Protein 7FGZ (pdb70)

Sequence (260 aa):
QEKYKDVLLPKELTQIGDWKVDKNLSDDFNYTTKNKKFFKKWKDSYTNDWTGPGLSHFSSNHSILKDGNLEIKAERKPPNKVYCGVISSRKEVIYPAYMEIKMKISGLKLSSNFWFISKDQVLEIDVNETYGNEPDRSKKMGTNYHIFQRTPFKDLTPNNGKHYTAKGAPFLKDQFHRFGCHWKDAYHADFYLDGTLVRQLTIEDPRTSGVGFNQGLLMVIDTEDHDWRSKKGITPTDDELLDETINTMYVDWVRVYKPK

B-factor: mean 19.76, std 9.69, range [5.15, 83.78]

Foldseek 3Di:
DDDPVVDDAFVVVVVVADKAFPPLFKDLLQDQFCDPVNVSWKDFFDLDCPLAAALHGEDSVQFTRHDLWGKWFWADPPPHHIHKTKMKTPFFDFPQKKKKFWKQFFLAQWWFFKKWAFSVRQKIWTLATFRLVDPQRLQWGWTAIFGFDPPVTDTPDPPRIDIDGDVVSDRSNVGIKMRMWRRHHQFWIFIDINSHTDDTGGHDAPDPPRRHNGGTIMIMGMIGDHNVQVVVVRGGDNVSSVPPSGRIMIISIITMIDHD

Solvent-accessible surface area: 12088 Å² total; per-residue (Å²): 234,62,111,22,143,106,25,154,30,7,136,46,0,80,137,126,34,108,25,98,23,35,145,63,1,0,8,28,0,77,32,120,84,54,57,189,144,0,72,161,40,0,66,27,41,5,24,70,140,114,67,12,25,24,41,1,54,22,13,48,123,18,0,63,12,108,127,18,24,0,11,1,51,10,96,47,50,104,122,86,64,0,65,0,0,0,0,1,2,108,112,87,4,68,73,50,0,0,0,0,0,28,1,68,3,2,9,3,44,1,0,0,2,0,14,0,5,0,155,72,22,22,0,22,2,1,0,0,45,4,28,0,48,21,101,78,72,0,52,41,0,8,2,20,5,30,0,26,58,100,135,95,134,116,29,50,8,70,147,36,36,102,98,46,63,7,168,84,36,48,75,1,56,91,103,53,18,42,0,0,0,9,0,79,52,9,81,66,0,12,0,1,6,53,18,57,48,37,28,143,15,77,4,126,27,83,54,157,70,36,60,0,0,69,58,16,0,15,1,0,0,0,2,12,3,28,55,128,3,17,164,126,65,44,32,2,66,80,112,48,8,135,54,133,112,41,13,5,1,52,0,14,0,0,0,0,15,45,54,168

Secondary structure (DSSP, 8-state):
---GGGSPPPHHHHTT--EEE-GGG-B----SSS-HHHHHHEESS-SSS---STTEEE-GGGEEEETTEEEE-EEEETTTEEEE-EEEEEEEE-SSEEEEEEEE--SSSSEEEEEEE-TTS-EEEEEEEEETT-TTGGGEEEEEEEEEETTTTEESS-S--EEEEPTT---GGGS-EEEEEEE-SSSEEEEEETTEEEEEEE----SSS---S-S-EEEEEEEE--HHHHTTT-S--HHHHH-TTTS-EEEEEEEEEEE-

Radius of gyration: 17.26 Å; Cα contacts (8 Å, |Δi|>4): 664; chains: 1; bounding box: 38×43×47 Å

Structure (mmCIF, N/CA/C/O backbone):
data_7FGZ
#
_entry.id   7FGZ
#
_cell.length_a   40.449
_cell.length_b   77.293
_cell.length_c   82.366
_cell.angle_alpha   90.000
_cell.angle_beta   90.000
_cell.angle_gamma   90.000
#
_symmetry.space_group_name_H-M   'P 2 21 21'
#
loop_
_entity.id
_entity.type
_entity.pdbx_description
1 polymer 'GH16 hydrolase'
2 non-polymer 'CALCIUM ION'
3 non-polymer '4-(2-HYDROXYETHYL)-1-PIPERAZINE ETHANESULFONIC ACID'
4 water water
#
loop_
_atom_site.group_PDB
_atom_site.id
_atom_site.type_symbol
_atom_site.label_atom_id
_atom_site.label_alt_id
_atom_site.label_comp_id
_atom_site.label_asym_id
_atom_site.label_entity_id
_atom_site.label_seq_id
_atom_site.pdbx_PDB_ins_code
_atom_site.Cartn_x
_atom_site.Cartn_y
_atom_site.Cartn_z
_atom_site.occupancy
_atom_site.B_iso_or_equiv
_atom_site.auth_seq_id
_atom_site.auth_comp_id
_atom_site.auth_asym_id
_atom_site.auth_atom_id
_atom_site.pdbx_PDB_model_num
ATOM 1 N N . GLN A 1 2 ? -18.082 -28.823 31.183 1.00 41.58 20 GLN A N 1
ATOM 2 C CA . GLN A 1 2 ? -16.797 -29.432 30.761 1.00 41.21 20 GLN A CA 1
ATOM 3 C C . GLN A 1 2 ? -15.657 -28.628 31.403 1.00 36.36 20 GLN A C 1
ATOM 4 O O . GLN A 1 2 ? -15.371 -28.883 32.602 1.00 39.17 20 GLN A O 1
ATOM 10 N N . GLU A 1 3 ? -15.065 -27.668 30.679 1.00 26.79 21 GLU A N 1
ATOM 11 C CA . GLU A 1 3 ? -13.831 -26.971 31.128 1.00 23.75 21 GLU A CA 1
ATOM 12 C C . GLU A 1 3 ? -14.126 -25.509 31.443 1.00 22.64 21 GLU A C 1
ATOM 13 O O . GLU A 1 3 ? -14.839 -24.844 30.649 1.00 21.94 21 GLU A O 1
ATOM 19 N N . LYS A 1 4 ? -13.547 -25.037 32.544 1.00 21.34 22 LYS A N 1
ATOM 20 C CA . LYS A 1 4 ? -13.519 -23.614 32.948 1.00 21.90 22 LYS A CA 1
ATOM 21 C C . LYS A 1 4 ? -12.102 -23.084 32.700 1.00 20.82 22 LYS A C 1
ATOM 22 O O . LYS A 1 4 ? -11.132 -23.844 32.905 1.00 20.37 22 LYS A O 1
ATOM 28 N N . TYR A 1 5 ? -11.962 -21.825 32.291 1.00 19.09 23 TYR A N 1
ATOM 29 C CA . TYR A 1 5 ? -10.640 -21.255 31.933 1.00 17.23 23 TYR A CA 1
ATOM 30 C C . TYR A 1 5 ? -9.714 -21.245 33.157 1.00 18.80 23 TYR A C 1
ATOM 31 O O . TYR A 1 5 ? -8.512 -21.381 32.949 1.00 19.32 23 TYR A O 1
ATOM 40 N N . LYS A 1 6 ? -10.231 -21.175 34.391 1.00 21.44 24 LYS A N 1
ATOM 41 C CA . LYS A 1 6 ? -9.405 -21.039 35.630 1.00 23.16 24 LYS A CA 1
ATOM 42 C C . LYS A 1 6 ? -8.598 -22.314 35.928 1.00 22.43 24 LYS A C 1
ATOM 43 O O . LYS A 1 6 ? -7.585 -22.222 36.644 1.00 21.37 24 LYS A O 1
ATOM 49 N N . ASP A 1 7 ? -9.015 -23.464 35.404 1.00 21.60 25 ASP A N 1
ATOM 50 C CA . ASP A 1 7 ? -8.400 -24.772 35.722 1.00 21.32 25 ASP A CA 1
ATOM 51 C C . ASP A 1 7 ? -7.240 -25.028 34.765 1.00 20.87 25 ASP A C 1
ATOM 52 O O . ASP A 1 7 ? -6.428 -25.906 35.046 1.00 20.54 25 ASP A O 1
ATOM 57 N N . VAL A 1 8 ? -7.135 -24.243 33.695 1.00 19.81 26 VAL A N 1
ATOM 58 C CA . VAL A 1 8 ? -6.068 -24.441 32.675 1.00 17.89 26 VAL A CA 1
ATOM 59 C C . VAL A 1 8 ? -4.814 -23.678 33.102 1.00 16.61 26 VAL A C 1
ATOM 60 O O . VAL A 1 8 ? -4.885 -22.468 33.325 1.00 15.67 26 VAL A O 1
ATOM 64 N N . LEU A 1 9 ? -3.706 -24.400 33.213 1.00 16.72 27 LEU A N 1
ATOM 65 C CA . LEU A 1 9 ? -2.415 -23.871 33.687 1.00 17.95 27 LEU A CA 1
ATOM 66 C C . LEU A 1 9 ? -1.927 -22.825 32.689 1.00 17.80 27 LEU A C 1
ATOM 67 O O . LEU A 1 9 ? -2.204 -23.001 31.481 1.00 17.35 27 LEU A O 1
ATOM 72 N N . LEU A 1 10 ? -1.191 -21.824 33.173 1.00 16.43 28 LEU A N 1
ATOM 73 C CA . LEU A 1 10 ? -0.468 -20.879 32.298 1.00 18.55 28 LEU A CA 1
ATOM 74 C C . LEU A 1 10 ? 0.806 -21.537 31.783 1.00 18.33 28 LEU A C 1
ATOM 75 O O . LEU A 1 10 ? 1.338 -22.441 32.411 1.00 19.42 28 LEU A O 1
ATOM 80 N N . PRO A 1 11 ? 1.327 -21.114 30.612 1.00 20.45 29 PRO A N 1
ATOM 81 C CA . PRO A 1 11 ? 2.645 -21.549 30.148 1.00 20.95 29 PRO A CA 1
ATOM 82 C C . PRO A 1 11 ? 3.732 -21.386 31.223 1.00 22.29 29 PRO A C 1
ATOM 83 O O . PRO A 1 11 ? 3.710 -20.409 31.942 1.00 20.16 29 PRO A O 1
ATOM 87 N N . LYS A 1 12 ? 4.661 -22.348 31.317 1.00 25.34 30 LYS A N 1
ATOM 88 C CA . LYS A 1 12 ? 5.734 -22.334 32.356 1.00 26.07 30 LYS A CA 1
ATOM 89 C C . LYS A 1 12 ? 6.531 -21.026 32.227 1.00 24.61 30 LYS A C 1
ATOM 90 O O . LYS A 1 12 ? 6.924 -20.441 33.261 1.00 23.34 30 LYS A O 1
ATOM 96 N N . GLU A 1 13 ? 6.682 -20.539 30.995 1.00 22.39 31 GLU A N 1
ATOM 97 C CA . GLU A 1 13 ? 7.421 -19.289 30.692 1.00 23.00 31 GLU A CA 1
ATOM 98 C C . GLU A 1 13 ? 6.789 -18.134 31.476 1.00 22.37 31 GLU A C 1
ATOM 99 O O . GLU A 1 13 ? 7.540 -17.364 32.055 1.00 21.73 31 GLU A O 1
ATOM 105 N N . LEU A 1 14 ? 5.460 -18.052 31.535 1.00 23.64 32 LEU A N 1
ATOM 106 C CA . LEU A 1 14 ? 4.736 -17.013 32.332 1.00 23.98 32 LEU A CA 1
ATOM 107 C C . LEU A 1 14 ? 4.954 -17.249 33.834 1.00 24.01 32 LEU A C 1
ATOM 108 O O . LEU A 1 14 ? 5.138 -16.257 34.534 1.00 23.41 32 LEU A O 1
ATOM 113 N N . THR A 1 15 ? 4.953 -18.498 34.320 1.00 24.72 33 THR A N 1
ATOM 114 C CA . THR A 1 15 ? 5.040 -18.798 35.780 1.00 26.94 33 THR A CA 1
ATOM 115 C C . THR A 1 15 ? 6.484 -18.593 36.261 1.00 29.07 33 THR A C 1
ATOM 116 O O . THR A 1 15 ? 6.648 -18.244 37.453 1.00 26.07 33 THR A O 1
ATOM 120 N N . GLN A 1 16 ? 7.467 -18.708 35.351 1.00 33.17 34 GLN A N 1
ATOM 121 C CA . GLN A 1 16 ? 8.916 -18.399 35.581 1.00 33.71 34 GLN A CA 1
ATOM 122 C C . GLN A 1 16 ? 9.133 -16.891 35.850 1.00 40.70 34 GLN A C 1
ATOM 123 O O . GLN A 1 16 ? 10.271 -16.536 36.284 1.00 36.90 34 GLN A O 1
ATOM 129 N N . ILE A 1 17 ? 8.108 -16.040 35.633 1.00 43.06 35 ILE A N 1
ATOM 130 C CA . ILE A 1 17 ? 8.185 -14.538 35.597 1.00 44.03 35 ILE A CA 1
ATOM 131 C C . ILE A 1 17 ? 7.470 -13.951 36.823 1.00 40.33 35 ILE A C 1
ATOM 132 O O . ILE A 1 17 ? 7.873 -12.885 37.283 1.00 39.47 35 ILE A O 1
ATOM 137 N N . GLY A 1 18 ? 6.418 -14.597 37.308 1.00 39.29 36 GLY A N 1
ATOM 138 C CA . GLY A 1 18 ? 5.768 -14.224 38.573 1.00 39.11 36 GLY A CA 1
ATOM 139 C C . GLY A 1 18 ? 4.455 -14.956 38.735 1.00 40.12 36 GLY A C 1
ATOM 140 O O . GLY A 1 18 ? 4.171 -15.868 37.913 1.00 37.12 36 GLY A O 1
ATOM 141 N N . ASP A 1 19 ? 3.697 -14.588 39.767 1.00 36.05 37 ASP A N 1
ATOM 142 C CA . ASP A 1 19 ? 2.298 -15.038 39.941 1.00 36.21 37 ASP A CA 1
ATOM 143 C C . ASP A 1 19 ? 1.439 -14.167 39.030 1.00 30.95 37 ASP A C 1
ATOM 144 O O . ASP A 1 19 ? 1.866 -13.055 38.703 1.00 32.79 37 ASP A O 1
ATOM 149 N N . TRP A 1 20 ? 0.277 -14.681 38.646 1.00 27.13 38 TRP A N 1
ATOM 150 C CA . TRP A 1 20 ? -0.679 -14.046 37.709 1.00 24.99 38 TRP A CA 1
ATOM 151 C C . TRP A 1 20 ? -2.059 -14.106 38.341 1.00 23.54 38 TRP A C 1
ATOM 152 O O . TRP A 1 20 ? -2.322 -15.102 39.012 1.00 25.68 38 TRP A O 1
ATOM 163 N N . LYS A 1 21 ? -2.875 -13.062 38.202 1.00 24.56 39 LYS A N 1
ATOM 164 C CA . LYS A 1 21 ? -4.317 -13.114 38.585 1.00 24.56 39 LYS A CA 1
ATOM 165 C C . LYS A 1 21 ? -5.168 -12.790 37.353 1.00 23.36 39 LYS A C 1
ATOM 166 O O . LYS A 1 21 ? -4.677 -12.125 36.418 1.00 23.58 39 LYS A O 1
ATOM 172 N N . VAL A 1 22 ? -6.427 -13.198 37.422 1.00 22.19 40 VAL A N 1
ATOM 173 C CA . VAL A 1 22 ? -7.449 -12.998 36.371 1.00 22.47 40 VAL A CA 1
ATOM 174 C C . VAL A 1 22 ? -7.893 -11.545 36.374 1.00 21.24 40 VAL A C 1
ATOM 175 O O . VAL A 1 22 ? -8.242 -11.066 37.437 1.00 20.83 40 VAL A O 1
ATOM 179 N N . ASP A 1 23 ? -7.967 -10.927 35.202 1.00 19.57 41 ASP A N 1
ATOM 180 C CA . ASP A 1 23 ? -8.798 -9.726 34.995 1.00 19.28 41 ASP A CA 1
ATOM 181 C C . ASP A 1 23 ? -10.195 -10.201 34.572 1.00 19.84 41 ASP A C 1
ATOM 182 O O . ASP A 1 23 ? -10.395 -10.588 33.391 1.00 18.57 41 ASP A O 1
ATOM 187 N N . LYS A 1 24 ? -11.136 -10.153 35.518 1.00 20.37 42 LYS A N 1
ATOM 188 C CA . LYS A 1 24 ? -12.505 -10.722 35.413 1.00 20.72 42 LYS A CA 1
ATOM 189 C C . LYS A 1 24 ? -13.285 -9.960 34.341 1.00 18.82 42 LYS A C 1
ATOM 190 O O . LYS A 1 24 ? -14.198 -10.537 33.757 1.00 17.99 42 LYS A O 1
ATOM 196 N N . ASN A 1 25 ? -12.951 -8.698 34.107 1.00 18.43 43 ASN A N 1
ATOM 197 C CA . ASN A 1 25 ? -13.623 -7.853 33.081 1.00 19.47 43 ASN A CA 1
ATOM 198 C C . ASN A 1 25 ? -13.289 -8.281 31.640 1.00 18.20 43 ASN A C 1
ATOM 199 O O . ASN A 1 25 ? -13.994 -7.833 30.730 1.00 18.17 43 ASN A O 1
ATOM 204 N N . LEU A 1 26 ? -12.262 -9.091 31.414 1.00 18.85 44 LEU A N 1
ATOM 205 C CA . LEU A 1 26 ? -11.819 -9.493 30.051 1.00 18.54 44 LEU A CA 1
ATOM 206 C C . LEU A 1 26 ? -11.644 -11.010 29.987 1.00 16.60 44 LEU A C 1
ATOM 207 O O . LEU A 1 26 ? -11.031 -11.499 29.011 1.00 13.64 44 LEU A O 1
ATOM 212 N N . SER A 1 27 ? -12.216 -11.711 30.971 1.00 15.03 45 SER A N 1
ATOM 213 C CA . SER A 1 27 ? -12.269 -13.195 31.026 1.00 14.62 45 SER A CA 1
ATOM 214 C C . SER A 1 27 ? -13.729 -13.670 31.051 1.00 14.06 45 SER A C 1
ATOM 215 O O . SER A 1 27 ? -14.582 -13.019 31.675 1.00 13.58 45 SER A O 1
ATOM 218 N N . ASP A 1 28 ? -14.033 -14.740 30.320 1.00 13.97 46 ASP A N 1
ATOM 219 C CA . ASP A 1 28 ? -15.405 -15.307 30.262 1.00 12.82 46 ASP A CA 1
ATOM 220 C C . ASP A 1 28 ? -15.354 -16.781 29.875 1.00 12.98 46 ASP A C 1
ATOM 221 O O . ASP A 1 28 ? -14.726 -17.121 28.846 1.00 13.48 46 ASP A O 1
ATOM 226 N N . ASP A 1 29 ? -16.014 -17.617 30.655 1.00 13.34 47 ASP A N 1
ATOM 227 C CA . ASP A 1 29 ? -16.304 -19.027 30.296 1.00 14.45 47 ASP A CA 1
ATOM 228 C C . ASP A 1 29 ? -17.453 -19.109 29.274 1.00 14.16 47 ASP A C 1
ATOM 229 O O . ASP A 1 29 ? -17.706 -20.245 28.784 1.00 14.84 47 ASP A O 1
ATOM 234 N N . PHE A 1 30 ? -18.144 -18.000 28.970 1.00 13.32 48 PHE A N 1
ATOM 235 C CA . PHE A 1 30 ? -19.220 -17.968 27.948 1.00 13.70 48 PHE A CA 1
ATOM 236 C C . PHE A 1 30 ? -20.203 -19.125 28.187 1.00 14.55 48 PHE A C 1
ATOM 237 O O . PHE A 1 30 ? -20.715 -19.748 27.209 1.00 14.04 48 PHE A O 1
ATOM 245 N N . ASN A 1 31 ? -20.476 -19.421 29.460 1.00 15.11 49 ASN A N 1
ATOM 246 C CA . ASN A 1 31 ? -21.384 -20.532 29.850 1.00 16.54 49 ASN A CA 1
ATOM 247 C C . ASN A 1 31 ? -22.801 -19.973 30.093 1.00 17.98 49 ASN A C 1
ATOM 248 O O . ASN A 1 31 ? -23.693 -20.769 30.362 1.00 19.25 49 ASN A O 1
ATOM 253 N N . TYR A 1 32 ? -23.019 -18.665 29.951 1.00 18.28 50 TYR A N 1
ATOM 254 C CA . TYR A 1 32 ? -24.379 -18.071 29.850 1.00 20.24 50 TYR A CA 1
ATOM 255 C C . TYR A 1 32 ? -25.215 -18.820 28.805 1.00 18.54 50 TYR A C 1
ATOM 256 O O . TYR A 1 32 ? -24.672 -19.210 27.763 1.00 18.61 50 TYR A O 1
ATOM 265 N N . THR A 1 33 ? -26.521 -18.933 29.027 1.00 18.81 51 THR A N 1
ATOM 266 C CA . THR A 1 33 ? -27.476 -19.574 28.081 1.00 19.92 51 THR A CA 1
ATOM 267 C C . THR A 1 33 ? -28.004 -18.527 27.085 1.00 19.82 51 THR A C 1
ATOM 268 O O . THR A 1 33 ? -28.600 -18.925 26.055 1.00 20.98 51 THR A O 1
ATOM 272 N N . THR A 1 34 ? -27.836 -17.235 27.397 1.00 19.09 52 THR A N 1
ATOM 273 C CA . THR A 1 34 ? -28.217 -16.090 26.520 1.00 19.26 52 THR A CA 1
ATOM 274 C C . THR A 1 34 ? -27.257 -14.926 26.752 1.00 18.27 52 THR A C 1
ATOM 275 O O . THR A 1 34 ? -26.521 -14.965 27.731 1.00 19.08 52 THR A O 1
ATOM 279 N N . LYS A 1 35 ? -27.388 -13.885 25.933 1.00 19.43 53 LYS A N 1
ATOM 280 C CA . LYS A 1 35 ? -26.751 -12.566 26.115 1.00 19.25 53 LYS A CA 1
ATOM 281 C C . LYS A 1 35 ? -27.475 -11.838 27.236 1.00 20.04 53 LYS A C 1
ATOM 282 O O . LYS A 1 35 ? -28.409 -11.112 26.945 1.00 20.61 53 LYS A O 1
ATOM 288 N N . ASN A 1 36 ? -27.021 -12.028 28.470 1.00 21.79 54 ASN A N 1
ATOM 289 C CA . ASN A 1 36 ? -27.711 -11.517 29.684 1.00 22.73 54 ASN A CA 1
ATOM 290 C C . ASN A 1 36 ? -26.971 -10.273 30.200 1.00 23.39 54 ASN A C 1
ATOM 291 O O . ASN A 1 36 ? -26.019 -9.803 29.534 1.00 21.85 54 ASN A O 1
ATOM 296 N N . LYS A 1 37 ? -27.392 -9.758 31.348 1.00 24.72 55 LYS A N 1
ATOM 297 C CA . LYS A 1 37 ? -26.801 -8.553 31.969 1.00 29.21 55 LYS A CA 1
ATOM 298 C C . LYS A 1 37 ? -25.309 -8.776 32.200 1.00 27.66 55 LYS A C 1
ATOM 299 O O . LYS A 1 37 ? -24.554 -7.834 31.993 1.00 25.47 55 LYS A O 1
ATOM 305 N N . LYS A 1 38 ? -24.903 -9.964 32.649 1.00 28.50 56 LYS A N 1
ATOM 306 C CA . LYS A 1 38 ? -23.476 -10.238 32.948 1.00 29.28 56 LYS A CA 1
ATOM 307 C C . LYS A 1 38 ? -22.688 -10.181 31.642 1.00 26.58 56 LYS A C 1
ATOM 308 O O . LYS A 1 38 ? -21.556 -9.632 31.658 1.00 24.93 56 LYS A O 1
ATOM 314 N N . PHE A 1 39 ? -23.233 -10.739 30.552 1.00 23.03 57 PHE A N 1
ATOM 315 C CA . PHE A 1 39 ? -22.571 -10.677 29.217 1.00 21.41 57 PHE A CA 1
ATOM 316 C C . PHE A 1 39 ? -22.343 -9.211 28.832 1.00 19.42 57 PHE A C 1
ATOM 317 O O . PHE A 1 39 ? -21.208 -8.894 28.429 1.00 19.96 57 PHE A O 1
ATOM 325 N N . PHE A 1 40 ? -23.340 -8.340 28.986 1.00 17.51 58 PHE A N 1
ATOM 326 C CA . PHE A 1 40 ? -23.268 -6.948 28.475 1.00 19.07 58 PHE A CA 1
ATOM 327 C C . PHE A 1 40 ? -22.446 -6.062 29.421 1.00 20.70 58 PHE A C 1
ATOM 328 O O . PHE A 1 40 ? -21.952 -5.030 28.951 1.00 22.05 58 PHE A O 1
ATOM 336 N N . LYS A 1 41 ? -22.224 -6.482 30.664 1.00 21.84 59 LYS A N 1
ATOM 337 C CA . LYS A 1 41 ? -21.336 -5.772 31.614 1.00 23.82 59 LYS A CA 1
ATOM 338 C C . LYS A 1 41 ? -19.915 -5.763 31.046 1.00 21.88 59 LYS A C 1
ATOM 339 O O . LYS A 1 41 ? -19.263 -4.738 31.154 1.00 22.32 59 LYS A O 1
ATOM 345 N N . LYS A 1 42 ? -19.484 -6.851 30.403 1.00 20.68 60 LYS A N 1
ATOM 346 C CA . LYS A 1 42 ? -18.094 -7.040 29.923 1.00 19.51 60 LYS A CA 1
ATOM 347 C C . LYS A 1 42 ? -17.990 -6.754 28.424 1.00 18.24 60 LYS A C 1
ATOM 348 O O . LYS A 1 42 ? -16.962 -6.158 27.999 1.00 17.11 60 LYS A O 1
ATOM 354 N N . TRP A 1 43 ? -18.987 -7.176 27.648 1.00 16.03 61 TRP A N 1
ATOM 355 C CA . TRP A 1 43 ? -18.871 -7.304 26.174 1.00 15.98 61 TRP A CA 1
ATOM 356 C C . TRP A 1 43 ? -19.840 -6.373 25.467 1.00 16.68 61 TRP A C 1
ATOM 357 O O . TRP A 1 43 ? -20.900 -6.062 26.017 1.00 17.71 61 TRP A O 1
ATOM 368 N N . LYS A 1 44 ? -19.505 -5.981 24.256 1.00 17.42 62 LYS A N 1
ATOM 369 C CA . LYS A 1 44 ? -20.527 -5.456 23.340 1.00 18.57 62 LYS A CA 1
ATOM 370 C C . LYS A 1 44 ? -20.564 -6.418 22.156 1.00 17.05 62 LYS A C 1
ATOM 371 O O . LYS A 1 44 ? -19.524 -6.993 21.832 1.00 14.89 62 LYS A O 1
ATOM 377 N N . ASP A 1 45 ? -21.761 -6.706 21.648 1.00 16.38 63 ASP A N 1
ATOM 378 C CA . ASP A 1 45 ? -21.941 -7.594 20.475 1.00 15.51 63 ASP A CA 1
ATOM 379 C C . ASP A 1 45 ? -21.815 -6.720 19.225 1.00 15.73 63 ASP A C 1
ATOM 380 O O . ASP A 1 45 ? -22.681 -6.799 18.346 1.00 16.93 63 ASP A O 1
ATOM 385 N N . SER A 1 46 ? -20.759 -5.906 19.166 1.00 16.03 64 SER A N 1
ATOM 386 C CA . SER A 1 46 ? -20.349 -5.118 17.969 1.00 15.68 64 SER A CA 1
ATOM 387 C C . SER A 1 46 ? -18.832 -4.960 17.952 1.00 14.53 64 SER A C 1
ATOM 388 O O . SER A 1 46 ? -18.159 -5.282 18.976 1.00 14.30 64 SER A O 1
ATOM 391 N N . TYR A 1 47 ? -18.340 -4.428 16.837 1.00 13.21 65 TYR A N 1
ATOM 392 C CA . TYR A 1 47 ? -16.982 -3.862 16.709 1.00 13.59 65 TYR A CA 1
ATOM 393 C C . TYR A 1 47 ? -16.821 -2.655 17.654 1.00 12.93 65 TYR A C 1
ATOM 394 O O . TYR A 1 47 ? -17.776 -2.245 18.295 1.00 13.34 65 TYR A O 1
ATOM 403 N N . THR A 1 48 ? -15.607 -2.121 17.785 1.00 13.55 66 THR A N 1
ATOM 404 C CA . THR A 1 48 ? -15.256 -1.054 18.771 1.00 14.08 66 THR A CA 1
ATOM 405 C C . THR A 1 48 ? -15.926 0.270 18.362 1.00 14.49 66 THR A C 1
ATOM 406 O O . THR A 1 48 ? -16.295 1.037 19.236 1.00 15.46 66 THR A O 1
ATOM 410 N N . ASN A 1 49 ? -16.147 0.491 17.072 1.00 15.27 67 ASN A N 1
ATOM 411 C CA . ASN A 1 49 ? -16.871 1.665 16.522 1.00 16.95 67 ASN A CA 1
ATOM 412 C C . ASN A 1 49 ? -17.882 1.161 15.485 1.00 17.82 67 ASN A C 1
ATOM 413 O O . ASN A 1 49 ? -18.110 -0.054 15.441 1.00 20.01 67 ASN A O 1
ATOM 418 N N . ASP A 1 50 ? -18.418 2.027 14.629 1.00 19.18 68 ASP A N 1
ATOM 419 C CA . ASP A 1 50 ? -19.526 1.629 13.717 1.00 21.73 68 ASP A CA 1
ATOM 420 C C . ASP A 1 50 ? -18.960 1.225 12.348 1.00 20.55 68 ASP A C 1
ATOM 421 O O . ASP A 1 50 ? -19.735 1.079 11.427 1.00 19.98 68 ASP A O 1
ATOM 426 N N . TRP A 1 51 ? -17.658 0.945 12.233 1.00 21.21 69 TRP A N 1
ATOM 427 C CA . TRP A 1 51 ? -17.122 0.197 11.060 1.00 21.71 69 TRP A CA 1
ATOM 428 C C . TRP A 1 51 ? -17.923 -1.107 10.869 1.00 21.13 69 TRP A C 1
ATOM 429 O O . TRP A 1 51 ? -18.059 -1.858 11.863 1.00 19.39 69 TRP A O 1
ATOM 440 N N . THR A 1 52 ? -18.425 -1.349 9.647 1.00 18.75 70 THR A N 1
ATOM 441 C CA . THR A 1 52 ? -19.235 -2.535 9.249 1.00 18.56 70 THR A CA 1
ATOM 442 C C . THR A 1 52 ? -18.290 -3.645 8.783 1.00 16.87 70 THR A C 1
ATOM 443 O O . THR A 1 52 ? -18.757 -4.764 8.509 1.00 15.94 70 THR A O 1
ATOM 447 N N . GLY A 1 53 ? -17.001 -3.333 8.706 1.00 16.67 71 GLY A N 1
ATOM 448 C CA . GLY A 1 53 ? -15.914 -4.323 8.562 1.00 16.18 71 GLY A CA 1
ATOM 449 C C . GLY A 1 53 ? -15.285 -4.314 7.175 1.00 14.82 71 GLY A C 1
ATOM 450 O O . GLY A 1 53 ? -15.637 -3.521 6.310 1.00 14.02 71 GLY A O 1
ATOM 451 N N . PRO A 1 54 ? -14.311 -5.215 6.947 1.00 14.81 72 PRO A N 1
ATOM 452 C CA . PRO A 1 54 ? -13.532 -5.239 5.719 1.00 14.26 72 PRO A CA 1
ATOM 453 C C . PRO A 1 54 ? -14.103 -6.112 4.601 1.00 14.08 72 PRO A C 1
ATOM 454 O O . PRO A 1 54 ? -14.933 -6.973 4.852 1.00 13.54 72 PRO A O 1
ATOM 458 N N . GLY A 1 55 ? -13.616 -5.897 3.383 1.00 14.42 73 GLY A N 1
ATOM 459 C CA . GLY A 1 55 ? -14.041 -6.673 2.200 1.00 14.81 73 GLY A CA 1
ATOM 460 C C . GLY A 1 55 ? -15.552 -6.774 2.122 1.00 14.69 73 GLY A C 1
ATOM 461 O O . GLY A 1 55 ? -16.211 -5.740 2.181 1.00 13.92 73 GLY A O 1
ATOM 462 N N . LEU A 1 56 ? -16.088 -7.985 2.041 1.00 15.17 74 LEU A N 1
ATOM 463 C CA . LEU A 1 56 ? -17.543 -8.212 1.898 1.00 15.99 74 LEU A CA 1
ATOM 464 C C . LEU A 1 56 ? -18.169 -8.434 3.282 1.00 16.24 74 LEU A C 1
ATOM 465 O O . LEU A 1 56 ? -19.338 -8.795 3.329 1.00 16.34 74 LEU A O 1
ATOM 470 N N . SER A 1 57 ? -17.442 -8.160 4.370 1.00 15.74 75 SER A N 1
ATOM 471 C CA . SER A 1 57 ? -17.959 -8.294 5.754 1.00 15.63 75 SER A CA 1
ATOM 472 C C . SER A 1 57 ? -19.041 -7.242 6.015 1.00 15.72 75 SER A C 1
ATOM 473 O O . SER A 1 57 ? -18.851 -6.066 5.643 1.00 16.69 75 SER A O 1
ATOM 476 N N . HIS A 1 58 ? -20.090 -7.631 6.734 1.00 15.57 76 HIS A N 1
ATOM 477 C CA . HIS A 1 58 ? -21.047 -6.703 7.387 1.00 15.64 76 HIS A CA 1
ATOM 478 C C . HIS A 1 58 ? -21.262 -7.157 8.839 1.00 15.13 76 HIS A C 1
ATOM 479 O O . HIS A 1 58 ? -22.016 -8.118 9.081 1.00 12.85 76 HIS A O 1
ATOM 486 N N . PHE A 1 59 ? -20.575 -6.498 9.768 1.00 14.82 77 PHE A N 1
ATOM 487 C CA . PHE A 1 59 ? -20.602 -6.837 11.210 1.00 15.28 77 PHE A CA 1
ATOM 488 C C . PHE A 1 59 ? -22.047 -6.841 11.676 1.00 14.37 77 PHE A C 1
ATOM 489 O O . PHE A 1 59 ? -22.736 -5.885 11.336 1.00 16.37 77 PHE A O 1
ATOM 497 N N . SER A 1 60 ? -22.464 -7.888 12.391 1.00 14.21 78 SER A N 1
ATOM 498 C CA . SER A 1 60 ? -23.877 -8.135 12.791 1.00 14.31 78 SER A CA 1
ATOM 499 C C . SER A 1 60 ? -23.937 -8.545 14.252 1.00 13.98 78 SER A C 1
ATOM 500 O O . SER A 1 60 ? -23.329 -9.558 14.606 1.00 14.81 78 SER A O 1
ATOM 503 N N . SER A 1 61 ? -24.651 -7.776 15.051 1.00 14.08 79 SER A N 1
ATOM 504 C CA . SER A 1 61 ? -24.947 -8.081 16.463 1.00 15.12 79 SER A CA 1
ATOM 505 C C . SER A 1 61 ? -25.623 -9.440 16.554 1.00 15.52 79 SER A C 1
ATOM 506 O O . SER A 1 61 ? -25.388 -10.134 17.531 1.00 15.85 79 SER A O 1
ATOM 509 N N . ASN A 1 62 ? -26.388 -9.810 15.529 1.00 16.31 80 ASN A N 1
ATOM 510 C CA . ASN A 1 62 ? -27.259 -11.017 15.535 1.00 17.11 80 ASN A CA 1
ATOM 511 C C . ASN A 1 62 ? -26.434 -12.257 15.137 1.00 15.93 80 ASN A C 1
ATOM 512 O O . ASN A 1 62 ? -27.003 -13.350 15.089 1.00 15.57 80 ASN A O 1
ATOM 517 N N . HIS A 1 63 ? -25.148 -12.098 14.832 1.00 15.49 81 HIS A N 1
ATOM 518 C CA . HIS A 1 63 ? -24.273 -13.213 14.379 1.00 15.15 81 HIS A CA 1
ATOM 519 C C . HIS A 1 63 ? -23.287 -13.607 15.491 1.00 14.26 81 HIS A C 1
ATOM 520 O O . HIS A 1 63 ? -22.356 -14.401 15.208 1.00 14.74 81 HIS A O 1
ATOM 527 N N . SER A 1 64 ? -23.549 -13.163 16.723 1.00 12.84 82 SER A N 1
ATOM 528 C CA . SER A 1 64 ? -23.002 -13.741 17.966 1.00 12.91 82 SER A CA 1
ATOM 529 C C . SER A 1 64 ? -24.140 -14.347 18.802 1.00 14.96 82 SER A C 1
ATOM 530 O O . SER A 1 64 ? -25.105 -13.597 19.136 1.00 14.48 82 SER A O 1
ATOM 533 N N . ILE A 1 65 ? -24.002 -15.636 19.146 1.00 16.45 83 ILE A N 1
ATOM 534 C CA . ILE A 1 65 ? -24.969 -16.491 19.908 1.00 19.22 83 ILE A CA 1
ATOM 535 C C . ILE A 1 65 ? -24.265 -17.066 21.145 1.00 18.89 83 ILE A C 1
ATOM 536 O O . ILE A 1 65 ? -23.071 -17.452 21.023 1.00 17.93 83 ILE A O 1
ATOM 541 N N . LEU A 1 66 ? -24.992 -17.207 22.260 1.00 17.58 84 LEU A N 1
ATOM 542 C CA . LEU A 1 66 ? -24.549 -18.047 23.403 1.00 18.26 84 LEU A CA 1
ATOM 543 C C . LEU A 1 66 ? -25.284 -19.396 23.355 1.00 19.81 84 LEU A C 1
ATOM 544 O O . LEU A 1 66 ? -26.505 -19.401 23.247 1.00 22.07 84 LEU A O 1
ATOM 549 N N . LYS A 1 67 ? -24.544 -20.503 23.378 1.00 21.52 85 LYS A N 1
ATOM 550 C CA . LYS A 1 67 ? -25.116 -21.859 23.211 1.00 22.19 85 LYS A CA 1
ATOM 551 C C . LYS A 1 67 ? -24.160 -22.914 23.786 1.00 21.96 85 LYS A C 1
ATOM 552 O O . LYS A 1 67 ? -23.035 -23.123 23.221 1.00 18.54 85 LYS A O 1
ATOM 558 N N . ASP A 1 68 ? -24.616 -23.575 24.854 1.00 20.06 86 ASP A N 1
ATOM 559 C CA . ASP A 1 68 ? -24.073 -24.870 25.330 1.00 20.23 86 ASP A CA 1
ATOM 560 C C . ASP A 1 68 ? -22.610 -24.706 25.759 1.00 17.54 86 ASP A C 1
ATOM 561 O O . ASP A 1 68 ? -21.855 -25.632 25.530 1.00 17.16 86 ASP A O 1
ATOM 566 N N . GLY A 1 69 ? -22.257 -23.575 26.374 1.00 15.55 87 GLY A N 1
ATOM 567 C CA . GLY A 1 69 ? -20.907 -23.286 26.896 1.00 14.95 87 GLY A CA 1
ATOM 568 C C . GLY A 1 69 ? -19.985 -22.606 25.892 1.00 13.59 87 GLY A C 1
ATOM 569 O O . GLY A 1 69 ? -18.815 -22.396 26.249 1.00 13.94 87 GLY A O 1
ATOM 570 N N . ASN A 1 70 ? -20.467 -22.273 24.692 1.00 12.63 88 ASN A N 1
ATOM 571 C CA . ASN A 1 70 ? -19.682 -21.545 23.665 1.00 12.63 88 ASN A CA 1
ATOM 572 C C . ASN A 1 70 ? -20.325 -20.199 23.356 1.00 12.26 88 ASN A C 1
ATOM 573 O O . ASN A 1 70 ? -21.596 -20.097 23.359 1.00 12.25 88 ASN A O 1
ATOM 578 N N . LEU A 1 71 ? -19.470 -19.203 23.133 1.00 11.44 89 LEU A N 1
ATOM 579 C CA . LEU A 1 71 ? -19.773 -18.083 22.214 1.00 11.78 89 LEU A CA 1
ATOM 580 C C . LEU A 1 71 ? -19.634 -18.654 20.801 1.00 11.04 89 LEU A C 1
ATOM 581 O O . LEU A 1 71 ? -18.593 -19.185 20.482 1.00 10.93 89 LEU A O 1
ATOM 586 N N . GLU A 1 72 ? -20.685 -18.589 20.007 1.00 11.57 90 GLU A N 1
ATOM 587 C CA . GLU A 1 72 ? -20.656 -19.026 18.598 1.00 11.97 90 GLU A CA 1
ATOM 588 C C . GLU A 1 72 ? -20.613 -17.770 17.751 1.00 11.96 90 GLU A C 1
ATOM 589 O O . GLU A 1 72 ? -21.470 -16.883 17.948 1.00 10.75 90 GLU A O 1
ATOM 595 N N . ILE A 1 73 ? -19.632 -17.694 16.871 1.00 12.10 91 ILE A N 1
A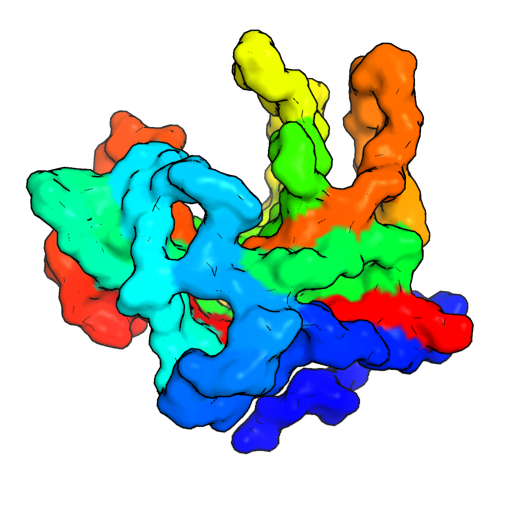TOM 596 C CA . ILE A 1 73 ? -19.515 -16.574 15.904 1.00 12.59 91 ILE A CA 1
ATOM 597 C C . ILE A 1 73 ? -20.021 -17.073 14.559 1.00 12.57 91 ILE A C 1
ATOM 598 O O . ILE A 1 73 ? -19.336 -17.904 13.959 1.00 11.28 91 ILE A O 1
ATOM 603 N N . LYS A 1 74 ? -21.180 -16.566 14.137 1.00 14.26 92 LYS A N 1
ATOM 604 C CA . LYS A 1 74 ? -21.940 -17.036 12.947 1.00 16.64 92 LYS A CA 1
ATOM 605 C C . LYS A 1 74 ? -21.573 -16.213 11.701 1.00 17.60 92 LYS A C 1
ATOM 606 O O . LYS A 1 74 ? -20.974 -15.106 11.823 1.00 18.36 92 LYS A O 1
ATOM 612 N N . ALA A 1 75 ? -21.928 -16.744 10.531 1.00 18.28 93 ALA A N 1
ATOM 613 C CA . ALA A 1 75 ? -21.847 -16.071 9.218 1.00 20.38 93 ALA A CA 1
ATOM 614 C C . ALA A 1 75 ? -23.076 -16.448 8.372 1.00 23.54 93 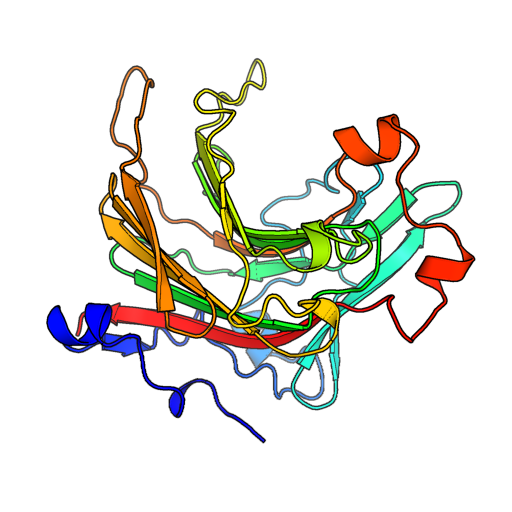ALA A C 1
ATOM 615 O O . ALA A 1 75 ? -23.456 -17.645 8.356 1.00 24.80 93 ALA A O 1
ATOM 617 N N . GLU A 1 76 ? -23.669 -15.463 7.689 1.00 25.79 94 GLU A N 1
ATOM 618 C CA . GLU A 1 76 ? -24.858 -15.621 6.809 1.00 25.68 94 GLU A CA 1
ATOM 619 C C . GLU A 1 76 ? -24.659 -14.759 5.557 1.00 26.07 94 GLU A C 1
ATOM 620 O O . GLU A 1 76 ? -23.988 -13.707 5.647 1.00 23.50 94 GLU A O 1
ATOM 626 N N . ARG A 1 77 ? -25.203 -15.193 4.418 1.00 26.29 95 ARG A N 1
ATOM 627 C CA . ARG A 1 77 ? -25.300 -14.344 3.208 1.00 25.05 95 ARG A CA 1
ATOM 628 C C . ARG A 1 77 ? -26.061 -13.075 3.587 1.00 23.84 95 ARG A C 1
ATOM 629 O O . ARG A 1 77 ? -27.114 -13.202 4.198 1.00 22.53 95 ARG A O 1
ATOM 637 N N . LYS A 1 78 ? -25.492 -11.904 3.319 1.00 25.08 96 LYS A N 1
ATOM 638 C CA . LYS A 1 78 ? -26.238 -10.624 3.247 1.00 27.13 96 LYS A CA 1
ATOM 639 C C . LYS A 1 78 ? -26.435 -10.300 1.763 1.00 27.72 96 LYS A C 1
ATOM 640 O O . LYS A 1 78 ? -25.498 -9.920 1.062 1.00 23.76 96 LYS A O 1
ATOM 646 N N . PRO A 1 79 ? -27.647 -10.536 1.214 1.00 30.75 97 PRO A N 1
ATOM 647 C CA . PRO A 1 79 ? -27.855 -10.461 -0.228 1.00 33.31 97 PRO A CA 1
ATOM 648 C C . PRO A 1 79 ? -27.478 -9.061 -0.683 1.00 32.41 97 PRO A C 1
ATOM 649 O O . PRO A 1 79 ? -27.784 -8.108 0.028 1.00 33.41 97 PRO A O 1
ATOM 653 N N . PRO A 1 80 ? -26.838 -8.904 -1.866 1.00 32.52 98 PRO A N 1
ATOM 654 C CA . PRO A 1 80 ? -26.629 -10.000 -2.813 1.00 33.30 98 PRO A CA 1
ATOM 655 C C . PRO A 1 80 ? -25.357 -10.836 -2.623 1.00 36.38 98 PRO A C 1
ATOM 656 O O . PRO A 1 80 ? -25.436 -12.039 -2.825 1.00 38.88 98 PRO A O 1
ATOM 660 N N . ASN A 1 81 ? -24.226 -10.203 -2.286 1.00 35.22 99 ASN A N 1
ATOM 661 C CA . ASN A 1 81 ? -22.895 -10.867 -2.309 1.00 35.85 99 ASN A CA 1
ATOM 662 C C . ASN A 1 81 ? -22.076 -10.571 -1.039 1.00 32.56 99 ASN A C 1
ATOM 663 O O . ASN A 1 81 ? -20.860 -10.809 -1.084 1.00 32.18 99 ASN A O 1
ATOM 668 N N . LYS A 1 82 ? -22.691 -10.093 0.049 1.00 30.99 100 LYS A N 1
ATOM 669 C CA . LYS A 1 82 ? -21.961 -9.741 1.298 1.00 28.35 100 LYS A CA 1
ATOM 670 C C . LYS A 1 82 ? -22.141 -10.862 2.334 1.00 26.72 100 LYS A C 1
ATOM 671 O O . LYS A 1 82 ? -22.870 -11.842 2.060 1.00 24.93 100 LYS A O 1
ATOM 677 N N . VAL A 1 83 ? -21.440 -10.754 3.466 1.00 24.91 101 VAL A N 1
ATOM 678 C CA . VAL A 1 83 ? -21.430 -11.771 4.558 1.00 21.28 101 VAL A CA 1
ATOM 679 C C . VAL A 1 83 ? -21.631 -11.049 5.894 1.00 20.65 101 VAL A C 1
ATOM 680 O O . VAL A 1 83 ? -20.706 -10.340 6.351 1.00 20.52 101 VAL A O 1
ATOM 684 N N . TYR A 1 84 ? -22.790 -11.244 6.510 1.00 20.16 102 TYR A N 1
ATOM 685 C CA . TYR A 1 84 ? -23.019 -10.934 7.936 1.00 19.36 102 TYR A CA 1
ATOM 686 C C . TYR A 1 84 ? -21.954 -11.692 8.738 1.00 17.91 102 TYR A C 1
ATOM 687 O O . TYR A 1 84 ? -21.803 -12.906 8.534 1.00 18.00 102 TYR A O 1
ATOM 696 N N . CYS A 1 85 ? -21.225 -10.990 9.594 1.00 16.25 103 CYS A N 1
ATOM 697 C CA . CYS A 1 85 ? -20.115 -11.559 10.401 1.00 15.65 103 CYS A CA 1
ATOM 698 C C . CYS A 1 85 ? -20.352 -11.241 11.877 1.00 14.17 103 CYS A C 1
ATOM 699 O O . CYS A 1 85 ? -20.506 -10.065 12.186 1.00 13.40 103 CYS A O 1
ATOM 702 N N . GLY A 1 86 ? -20.378 -12.255 12.740 1.00 13.19 104 GLY A N 1
ATOM 703 C CA . GLY A 1 86 ? -20.422 -12.087 14.206 1.00 13.12 104 GLY A CA 1
ATOM 704 C C . GLY A 1 86 ? -19.160 -11.424 14.746 1.00 12.60 104 GLY A C 1
ATOM 705 O O . GLY A 1 86 ? -18.082 -11.599 14.161 1.00 12.40 104 GLY A O 1
ATOM 706 N N . VAL A 1 87 ? -19.294 -10.625 15.800 1.00 12.35 105 VAL A N 1
ATOM 707 C CA . VAL A 1 87 ? -18.181 -9.815 16.373 1.00 11.49 105 VAL A CA 1
ATOM 708 C C . VAL A 1 87 ? -18.603 -9.458 17.795 1.00 11.40 105 VAL A C 1
ATOM 709 O O . VAL A 1 87 ? -19.749 -9.031 17.972 1.00 10.71 105 VAL A O 1
ATOM 713 N N . ILE A 1 88 ? -17.733 -9.704 18.766 1.00 11.12 106 ILE A N 1
ATOM 714 C CA . ILE A 1 88 ? -17.868 -9.132 20.128 1.00 11.34 106 ILE A CA 1
ATOM 715 C C . ILE A 1 88 ? -16.553 -8.417 20.442 1.00 11.64 106 ILE A C 1
ATOM 716 O O . ILE A 1 88 ? -15.527 -8.756 19.824 1.00 11.26 106 ILE A O 1
ATOM 721 N N . SER A 1 89 ? -16.617 -7.377 21.264 1.00 11.59 107 SER A N 1
ATOM 722 C CA . SER A 1 89 ? -15.441 -6.581 21.682 1.00 12.33 107 SER A CA 1
ATOM 723 C C . SER A 1 89 ? -15.635 -6.206 23.154 1.00 12.51 107 SER A C 1
ATOM 724 O O . SER A 1 89 ? -16.777 -6.102 23.597 1.00 10.61 107 SER A O 1
ATOM 727 N N . SER A 1 90 ? -14.535 -6.067 23.888 1.00 13.30 108 SER A N 1
ATOM 728 C CA . SER A 1 90 ? -14.567 -5.737 25.331 1.00 13.84 108 SER A CA 1
ATOM 729 C C . SER A 1 90 ? -15.004 -4.279 25.504 1.00 14.52 108 SER A C 1
ATOM 730 O O . SER A 1 90 ? -14.814 -3.462 24.565 1.00 13.65 108 SER A O 1
ATOM 733 N N . ARG A 1 91 ? -15.588 -3.975 26.660 1.00 17.02 109 ARG A N 1
ATOM 734 C CA . ARG A 1 91 ? -15.840 -2.582 27.092 1.00 18.54 109 ARG A CA 1
ATOM 735 C C . ARG A 1 91 ? -14.561 -2.064 27.726 1.00 19.56 109 ARG A C 1
ATOM 736 O O . ARG A 1 91 ? -14.343 -0.864 27.618 1.00 20.87 109 ARG A O 1
ATOM 744 N N . LYS A 1 92 ? -13.762 -2.940 28.347 1.00 20.34 110 LYS A N 1
ATOM 745 C CA . LYS A 1 92 ? -12.541 -2.540 29.089 1.00 22.61 110 LYS A CA 1
ATOM 746 C C . LYS A 1 92 ? -11.300 -2.833 28.229 1.00 22.64 110 LYS A C 1
ATOM 747 O O . LYS A 1 92 ? -11.349 -3.748 27.364 1.00 21.26 110 LYS A O 1
ATOM 753 N N . GLU A 1 93 ? -10.249 -2.045 28.449 1.00 19.12 111 GLU A N 1
ATOM 754 C CA . GLU A 1 93 ? -8.982 -2.080 27.694 1.00 18.01 111 GLU A CA 1
ATOM 755 C C . GLU A 1 93 ? -8.020 -2.992 28.443 1.00 17.33 111 GLU A C 1
ATOM 756 O O . GLU A 1 93 ? -8.153 -3.125 29.686 1.00 15.91 111 GLU A O 1
ATOM 762 N N . VAL A 1 94 ? -7.093 -3.600 27.702 1.00 16.32 112 VAL A N 1
ATOM 763 C CA . VAL A 1 94 ? -5.917 -4.308 28.274 1.00 15.25 112 VAL A CA 1
ATOM 764 C C . VAL A 1 94 ? -4.665 -3.492 27.947 1.00 14.44 112 VAL A C 1
ATOM 765 O O . VAL A 1 94 ? -4.524 -3.007 26.812 1.00 12.75 112 VAL A O 1
ATOM 769 N N . ILE A 1 95 ? -3.782 -3.372 28.929 1.00 14.65 113 ILE A N 1
ATOM 770 C CA . ILE A 1 95 ? -2.426 -2.785 28.751 1.00 15.76 113 ILE A CA 1
ATOM 771 C C . ILE A 1 95 ? -1.401 -3.817 29.237 1.00 15.56 113 ILE A C 1
ATOM 772 O O . ILE A 1 95 ? -1.718 -4.625 30.142 1.00 15.81 113 ILE A O 1
ATOM 777 N N . TYR A 1 96 ? -0.211 -3.819 28.649 1.00 15.13 114 TYR A N 1
ATOM 778 C CA . TYR A 1 96 ? 0.919 -4.644 29.142 1.00 15.38 114 TYR A CA 1
ATOM 779 C C . TYR A 1 96 ? 1.178 -4.328 30.616 1.00 15.46 114 TYR A C 1
ATOM 780 O O . TYR A 1 96 ? 0.919 -3.221 31.089 1.00 17.28 114 TYR A O 1
ATOM 789 N N . PRO A 1 97 ? 1.733 -5.278 31.393 1.00 15.05 115 PRO A N 1
ATOM 790 C CA . PRO A 1 97 ? 1.926 -6.650 30.935 1.00 14.48 115 PRO A CA 1
ATOM 791 C C . PRO A 1 97 ? 0.623 -7.438 31.082 1.00 14.12 115 PRO A C 1
ATOM 792 O O . PRO A 1 97 ? -0.017 -7.291 32.089 1.00 14.82 115 PRO A O 1
ATOM 796 N N . ALA A 1 98 ? 0.279 -8.283 30.115 1.00 13.69 116 ALA A N 1
ATOM 797 C CA . ALA A 1 98 ? -0.892 -9.176 30.231 1.00 13.19 116 ALA A CA 1
ATOM 798 C C . ALA A 1 98 ? -0.661 -10.490 29.496 1.00 12.44 116 ALA A C 1
ATOM 799 O O . ALA A 1 98 ? 0.148 -10.531 28.574 1.00 13.29 116 ALA A O 1
ATOM 801 N N . TYR A 1 99 ? -1.372 -11.534 29.897 1.00 11.92 117 TYR A N 1
ATOM 802 C CA . TYR A 1 99 ? -1.509 -12.771 29.094 1.00 11.45 117 TYR A CA 1
ATOM 803 C C . TYR A 1 99 ? -2.965 -12.857 28.635 1.00 11.77 117 TYR A C 1
ATOM 804 O O . TYR A 1 99 ? -3.899 -12.892 29.486 1.00 11.22 117 TYR A O 1
ATOM 813 N N . MET A 1 100 ? -3.150 -12.818 27.317 1.00 11.41 118 MET A N 1
ATOM 814 C CA . MET A 1 100 ? -4.479 -12.868 26.670 1.00 11.05 118 MET A CA 1
ATOM 815 C C . MET A 1 100 ? -4.537 -14.155 25.848 1.00 10.31 118 MET A C 1
ATOM 816 O O . MET A 1 100 ? -3.702 -14.331 24.945 1.00 9.58 118 MET A O 1
ATOM 821 N N . GLU A 1 101 ? -5.525 -15.001 26.133 1.00 10.09 119 GLU A N 1
ATOM 822 C CA . GLU A 1 101 ? -5.634 -16.334 25.509 1.00 9.74 119 GLU A CA 1
ATOM 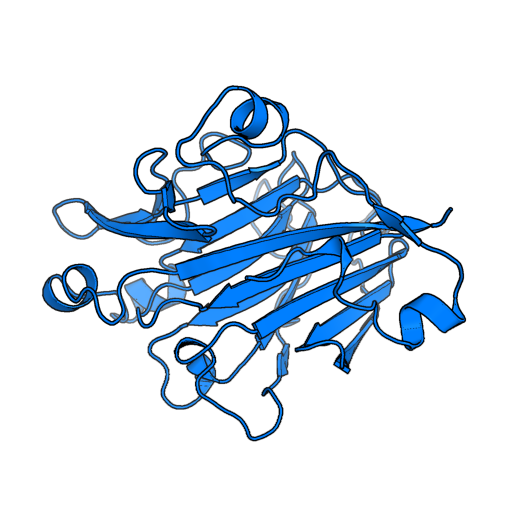823 C C . GLU A 1 101 ? -7.102 -16.670 25.289 1.00 9.37 119 GLU A C 1
ATOM 824 O O . GLU A 1 101 ? -7.891 -16.522 26.200 1.00 9.66 119 GLU A O 1
ATOM 830 N N . ILE A 1 102 ? -7.414 -17.175 24.111 1.00 8.94 120 ILE A N 1
ATOM 831 C CA . ILE A 1 102 ? -8.773 -17.652 23.754 1.00 9.01 120 ILE A CA 1
ATOM 832 C C . ILE A 1 102 ? -8.660 -19.165 23.506 1.00 9.37 120 ILE A C 1
ATOM 833 O O . ILE A 1 102 ? -7.656 -19.625 22.976 1.00 9.49 120 ILE A O 1
ATOM 838 N N . LYS A 1 103 ? -9.695 -19.898 23.847 1.00 9.80 121 LYS A N 1
ATOM 839 C CA . LYS A 1 103 ? -9.872 -21.301 23.449 1.00 10.28 121 LYS A CA 1
ATOM 840 C C . LYS A 1 103 ? -10.933 -21.296 22.355 1.00 10.61 121 LYS A C 1
ATOM 841 O O . LYS A 1 103 ? -12.096 -20.969 22.657 1.00 10.42 121 LYS A O 1
ATOM 847 N N . MET A 1 104 ? -10.564 -21.608 21.118 1.00 11.44 122 MET A N 1
ATOM 848 C CA . MET A 1 104 ? -11.584 -21.637 20.043 1.00 11.75 122 MET A CA 1
ATOM 849 C C . MET A 1 104 ? -11.359 -22.772 19.042 1.00 11.93 122 MET A C 1
ATOM 850 O O . MET A 1 104 ? -10.228 -23.255 18.817 1.00 11.42 122 MET A O 1
ATOM 855 N N . LYS A 1 105 ? -12.479 -23.223 18.509 1.00 12.77 123 LYS A N 1
ATOM 856 C CA . LYS A 1 105 ? -12.551 -24.091 17.317 1.00 13.75 123 LYS A CA 1
ATOM 857 C C . LYS A 1 105 ? -12.952 -23.166 16.169 1.00 12.62 123 LYS A C 1
ATOM 858 O O . LYS A 1 105 ? -14.133 -22.719 16.115 1.00 10.90 123 LYS A O 1
ATOM 864 N N . ILE A 1 106 ? -11.979 -22.836 15.333 1.00 12.09 124 ILE A N 1
ATOM 865 C CA . ILE A 1 106 ? -12.187 -21.891 14.207 1.00 12.45 124 ILE A CA 1
ATOM 866 C C . ILE A 1 106 ? -13.241 -22.472 13.262 1.00 12.09 124 ILE A C 1
ATOM 867 O O . ILE A 1 106 ? -13.514 -23.676 13.321 1.00 12.87 124 ILE A O 1
ATOM 872 N N . SER A 1 107 ? -13.795 -21.652 12.382 1.00 11.68 125 SER A N 1
ATOM 873 C CA . SER A 1 107 ? -14.743 -22.124 11.345 1.00 11.50 125 SER A CA 1
ATOM 874 C C . SER A 1 107 ? -13.982 -22.915 10.282 1.00 11.52 125 SER A C 1
ATOM 875 O O . SER A 1 107 ? -12.729 -22.847 10.223 1.00 10.72 125 SER A O 1
ATOM 878 N N . GLY A 1 108 ? -14.741 -23.585 9.423 1.00 12.67 126 GLY A N 1
ATOM 879 C CA . GLY A 1 108 ? -14.230 -24.180 8.173 1.00 14.03 126 GLY A CA 1
ATOM 880 C C . GLY A 1 108 ? -14.483 -23.296 6.966 1.00 14.04 126 GLY A C 1
ATOM 881 O O . GLY A 1 108 ? -14.351 -23.785 5.859 1.00 16.53 126 GLY A O 1
ATOM 882 N N . LEU A 1 109 ? -14.859 -22.038 7.141 1.00 15.15 127 LEU A N 1
ATOM 883 C CA . LEU A 1 109 ? -15.238 -21.167 5.996 1.00 15.60 127 LEU A CA 1
ATOM 884 C C . LEU A 1 109 ? -13.974 -20.498 5.454 1.00 16.06 127 LEU A C 1
ATOM 885 O O . LEU A 1 109 ? -12.952 -20.569 6.139 1.00 16.13 127 LEU A O 1
ATOM 890 N N . LYS A 1 110 ? -14.093 -19.763 4.342 1.00 16.19 128 LYS A N 1
ATOM 891 C CA . LYS A 1 110 ? -12.978 -18.969 3.761 1.00 16.31 128 LYS A CA 1
ATOM 892 C C . LYS A 1 110 ? -12.761 -17.686 4.578 1.00 14.79 128 LYS A C 1
ATOM 893 O O . LYS A 1 110 ? -11.734 -17.053 4.385 1.00 15.46 128 LYS A O 1
ATOM 899 N N . LEU A 1 111 ? -13.704 -17.315 5.430 1.00 13.73 129 LEU A N 1
ATOM 900 C CA . LEU A 1 111 ? -13.587 -16.151 6.345 1.00 14.12 129 LEU A CA 1
ATOM 901 C C . LEU A 1 111 ? -12.428 -16.392 7.305 1.00 13.59 129 LEU A C 1
ATOM 902 O O . LEU A 1 111 ? -12.049 -17.561 7.530 1.00 14.37 129 LEU A O 1
ATOM 907 N N . SER A 1 112 ? -11.898 -15.329 7.884 1.00 12.38 130 SER A N 1
ATOM 908 C CA . SER A 1 112 ? -10.853 -15.454 8.920 1.00 11.67 130 SER A CA 1
ATOM 909 C C . SER A 1 112 ? -11.544 -15.630 10.275 1.00 11.05 130 SER A C 1
ATOM 910 O O . SER A 1 112 ? -12.504 -14.914 10.552 1.00 10.21 130 SER A O 1
ATOM 913 N N . SER A 1 113 ? -11.056 -16.567 11.082 1.00 11.02 131 SER A N 1
ATOM 914 C CA . SER A 1 113 ? -11.477 -16.782 12.482 1.00 10.31 131 SER A CA 1
ATOM 915 C C . SER A 1 113 ? -10.449 -16.077 13.376 1.00 10.17 131 SER A C 1
ATOM 916 O O . SER A 1 113 ? -9.268 -16.474 13.342 1.00 10.05 131 SER A O 1
ATOM 919 N N . ASN A 1 114 ? -10.869 -15.052 14.127 1.00 9.99 132 ASN A N 1
ATOM 920 C CA . ASN A 1 114 ? -9.931 -14.026 14.657 1.00 9.60 132 ASN A CA 1
ATOM 921 C C . ASN A 1 114 ? -10.058 -13.811 16.174 1.00 9.33 132 ASN A C 1
ATOM 922 O O . ASN A 1 114 ? -11.190 -13.692 16.708 1.00 8.93 132 ASN A O 1
ATOM 927 N N . PHE A 1 115 ? -8.905 -13.693 16.827 1.00 9.29 133 PHE A N 1
ATOM 928 C CA . PHE A 1 115 ? -8.736 -13.149 18.199 1.00 9.10 133 PHE A CA 1
ATOM 929 C C . PHE A 1 115 ? -7.669 -12.067 18.090 1.00 9.10 133 PHE A C 1
ATOM 930 O O . PHE A 1 115 ? -6.450 -12.390 17.807 1.00 9.28 133 PHE A O 1
ATOM 938 N N . TRP A 1 116 ? -8.086 -10.820 18.258 1.00 8.53 134 TRP A N 1
ATOM 939 C CA . TRP A 1 116 ? -7.149 -9.698 18.090 1.00 9.05 134 TRP A CA 1
ATOM 940 C C . TRP A 1 116 ? -7.479 -8.572 19.062 1.00 9.46 134 TRP A C 1
ATOM 941 O O . TRP A 1 116 ? -8.490 -8.665 19.782 1.00 10.17 134 TRP A O 1
ATOM 952 N N . PHE A 1 117 ? -6.622 -7.551 19.068 1.00 9.80 135 PHE A N 1
ATOM 953 C CA . PHE A 1 117 ? -6.705 -6.353 19.923 1.00 9.78 135 PHE A CA 1
ATOM 954 C C . PHE A 1 117 ? -6.402 -5.134 19.067 1.00 9.93 135 PHE A C 1
ATOM 955 O O . PHE A 1 117 ? -5.476 -5.189 18.206 1.00 9.79 135 PHE A O 1
ATOM 963 N N . ILE A 1 118 ? -7.135 -4.057 19.339 1.00 9.85 136 ILE A N 1
ATOM 964 C CA . ILE A 1 118 ? -6.984 -2.777 18.617 1.00 10.33 136 ILE A CA 1
ATOM 965 C C . ILE A 1 118 ? -7.226 -1.636 19.597 1.00 10.42 136 ILE A C 1
ATOM 966 O O . ILE A 1 118 ? -8.120 -1.747 20.431 1.00 9.74 136 ILE A O 1
ATOM 971 N N . SER A 1 119 ? -6.392 -0.604 19.514 1.00 11.45 137 SER A N 1
ATOM 972 C CA . SER A 1 119 ? -6.590 0.644 20.277 1.00 13.48 137 SER A CA 1
ATOM 973 C C . SER A 1 119 ? -7.868 1.318 19.741 1.00 14.94 137 SER A C 1
ATOM 974 O O . SER A 1 119 ? -8.208 1.138 18.526 1.00 14.12 137 SER A O 1
ATOM 977 N N . LYS A 1 120 ? -8.567 2.024 20.619 1.00 16.80 138 LYS A N 1
ATOM 978 C CA . LYS A 1 120 ? -9.755 2.863 20.290 1.00 18.98 138 LYS A CA 1
ATOM 979 C C . LYS A 1 120 ? -9.541 3.635 18.984 1.00 16.52 138 LYS A C 1
ATOM 980 O O . LYS A 1 120 ? -10.428 3.576 18.140 1.00 15.93 138 LYS A O 1
ATOM 986 N N . ASP A 1 121 ? -8.406 4.316 18.829 1.00 15.49 139 ASP A N 1
ATOM 987 C CA . ASP A 1 121 ? -8.121 5.215 17.676 1.00 14.54 139 ASP A CA 1
ATOM 988 C C . ASP A 1 121 ? -7.643 4.397 16.475 1.00 14.10 139 ASP A C 1
ATOM 989 O O . ASP A 1 121 ? -7.143 5.008 15.466 1.00 14.65 139 ASP A O 1
ATOM 994 N N . GLN A 1 122 ? -7.742 3.071 16.577 1.00 13.00 140 GLN A N 1
ATOM 995 C CA . GLN A 1 122 ? -7.552 2.136 15.441 1.00 12.31 140 GLN A CA 1
ATOM 996 C C . GLN A 1 122 ? -6.100 2.181 14.921 1.00 12.46 140 GLN A C 1
ATOM 997 O O . GLN A 1 122 ? -5.895 1.751 13.784 1.00 12.15 140 GLN A O 1
ATOM 1003 N N . VAL A 1 123 ? -5.117 2.633 15.725 1.00 12.06 141 VAL A N 1
ATOM 1004 C CA . VAL A 1 123 ? -3.697 2.774 15.274 1.00 11.36 141 VAL A CA 1
ATOM 1005 C C . VAL A 1 123 ? -2.988 1.455 15.530 1.00 11.68 141 VAL A C 1
ATOM 1006 O O . VAL A 1 123 ? -2.315 0.942 14.588 1.00 12.11 141 VAL A O 1
ATOM 1010 N N . LEU A 1 124 ? -3.179 0.917 16.736 1.00 10.78 142 LEU A N 1
ATOM 1011 C CA . LEU A 1 124 ? -2.355 -0.186 17.259 1.00 11.01 142 LEU A CA 1
ATOM 1012 C C . LEU A 1 124 ? -3.149 -1.502 17.222 1.00 11.45 142 LEU A C 1
ATOM 1013 O O . LEU A 1 124 ? -4.256 -1.577 17.830 1.00 11.12 142 LEU A O 1
ATOM 1018 N N . GLU A 1 125 ? -2.597 -2.522 16.562 1.00 10.86 143 GLU A N 1
ATOM 1019 C CA . GLU A 1 125 ? -3.294 -3.813 16.364 1.00 10.69 143 GLU A CA 1
ATOM 1020 C C . GLU A 1 125 ? -2.358 -4.981 16.667 1.00 10.47 143 GLU A C 1
ATOM 1021 O O . GLU A 1 125 ? -1.299 -5.072 16.016 1.00 10.95 143 GLU A O 1
ATOM 1027 N N . ILE A 1 126 ? -2.756 -5.855 17.592 1.00 9.68 144 ILE A N 1
ATOM 1028 C CA . ILE A 1 126 ? -2.076 -7.163 17.796 1.00 9.66 144 ILE A CA 1
ATOM 1029 C C . ILE A 1 126 ? -3.030 -8.264 17.337 1.00 9.25 144 ILE A C 1
ATOM 1030 O O . ILE A 1 126 ? -4.146 -8.361 17.902 1.00 8.83 144 ILE A O 1
ATOM 1035 N N . ASP A 1 127 ? -2.579 -9.090 16.399 1.00 8.97 145 ASP A N 1
ATOM 1036 C CA . ASP A 1 127 ? -3.344 -10.268 15.925 1.00 9.08 145 ASP A CA 1
ATOM 1037 C C . ASP A 1 127 ? -2.778 -11.498 16.617 1.00 9.06 145 ASP A C 1
ATOM 1038 O O . ASP A 1 127 ? -1.737 -11.947 16.199 1.00 9.08 145 ASP A O 1
ATOM 1043 N N . VAL A 1 128 ? -3.435 -11.957 17.679 1.00 8.99 146 VAL A N 1
ATOM 1044 C CA . VAL A 1 128 ? -3.048 -13.165 18.454 1.00 8.88 146 VAL A CA 1
ATOM 1045 C C . VAL A 1 128 ? -3.323 -14.389 17.593 1.00 8.97 146 VAL A C 1
ATOM 1046 O O . VAL A 1 128 ? -2.453 -15.254 17.505 1.00 9.25 146 VAL A O 1
ATOM 1050 N N . ASN A 1 129 ? -4.479 -14.430 16.948 1.00 9.71 147 ASN A N 1
ATOM 1051 C CA . ASN A 1 129 ? -4.753 -15.424 15.890 1.00 10.26 147 ASN A CA 1
ATOM 1052 C C . ASN A 1 129 ? -5.683 -14.898 14.817 1.00 11.36 147 ASN A C 1
ATOM 1053 O O . ASN A 1 129 ? -6.739 -14.323 15.167 1.00 12.65 147 ASN A O 1
ATOM 1058 N N . GLU A 1 130 ? -5.278 -15.144 13.569 1.00 12.14 148 GLU A N 1
ATOM 1059 C CA . GLU A 1 130 ? -6.117 -15.143 12.347 1.00 12.49 148 GLU A CA 1
ATOM 1060 C C . GLU A 1 130 ? -5.868 -16.449 11.591 1.00 13.13 148 GLU A C 1
ATOM 1061 O O . GLU A 1 130 ? -4.680 -16.746 11.321 1.00 12.42 148 GLU A O 1
ATOM 1067 N N . THR A 1 131 ? -6.927 -17.182 11.238 1.00 13.59 149 THR A N 1
ATOM 1068 C CA . THR A 1 131 ? -6.841 -18.390 10.373 1.00 13.55 149 THR A CA 1
ATOM 1069 C C . THR A 1 131 ? -7.991 -18.411 9.381 1.00 13.65 149 THR A C 1
ATOM 1070 O O . THR A 1 131 ? -9.137 -18.154 9.768 1.00 13.81 149 THR A O 1
ATOM 1074 N N . TYR A 1 132 ? -7.690 -18.741 8.132 1.00 14.33 150 TYR A N 1
ATOM 1075 C CA . TYR A 1 132 ? -8.703 -19.130 7.128 1.00 14.68 150 TYR A CA 1
ATOM 1076 C C . TYR A 1 132 ? -8.957 -20.630 7.243 1.00 15.35 150 TYR A C 1
ATOM 1077 O O . TYR A 1 132 ? -8.039 -21.409 6.952 1.00 16.05 150 TYR A O 1
ATOM 1086 N N . GLY A 1 133 ? -10.172 -20.997 7.642 1.00 16.49 151 GLY A N 1
ATOM 1087 C CA . GLY A 1 133 ? -10.560 -22.372 7.986 1.00 18.12 151 GLY A CA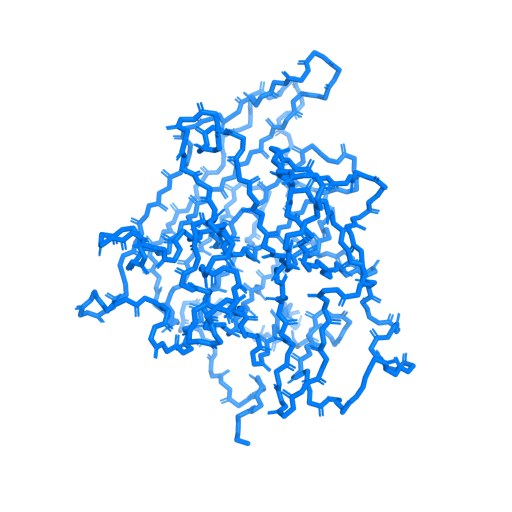 1
ATOM 1088 C C . GLY A 1 133 ? -10.620 -23.298 6.782 1.00 19.59 151 GLY A C 1
ATOM 1089 O O . GLY A 1 133 ? -10.534 -24.496 7.000 1.00 18.29 151 GLY A O 1
ATOM 1090 N N . ASN A 1 134 ? -10.747 -22.775 5.560 1.00 22.23 152 ASN A N 1
ATOM 1091 C CA . ASN A 1 134 ? -10.948 -23.604 4.341 1.00 27.41 152 ASN A CA 1
ATOM 1092 C C . ASN A 1 134 ? -9.610 -24.218 3.877 1.00 34.48 152 ASN A C 1
ATOM 1093 O O . ASN A 1 134 ? -9.626 -25.255 3.146 1.00 36.47 152 ASN A O 1
ATOM 1098 N N . GLU A 1 135 ? -8.477 -23.617 4.255 1.00 36.91 153 GLU A N 1
ATOM 1099 C CA . GLU A 1 135 ? -7.206 -23.842 3.523 1.00 38.98 153 GLU A CA 1
ATOM 1100 C C . GLU A 1 135 ? -6.644 -25.217 3.874 1.00 40.13 153 GLU A C 1
ATOM 1101 O O . GLU A 1 135 ? -6.593 -25.621 5.038 1.00 39.97 153 GLU A O 1
ATOM 1107 N N . PRO A 1 136 ? -6.235 -26.001 2.848 1.00 41.38 154 PRO A N 1
ATOM 1108 C CA . PRO A 1 136 ? -5.708 -27.339 3.089 1.00 38.40 154 PRO A CA 1
ATOM 1109 C C . PRO A 1 136 ? -4.490 -27.188 4.008 1.00 35.79 154 PRO A C 1
ATOM 1110 O O . PRO A 1 136 ? -4.389 -27.896 4.973 1.00 40.91 154 PRO A O 1
ATOM 1114 N N . ASP A 1 137 ? -3.606 -26.251 3.689 1.00 32.65 155 ASP A N 1
ATOM 1115 C CA . ASP A 1 137 ? -2.441 -25.929 4.542 1.00 33.48 155 ASP A CA 1
ATOM 1116 C C . ASP A 1 137 ? -2.847 -24.912 5.628 1.00 31.65 155 ASP A C 1
ATOM 1117 O O . ASP A 1 137 ? -2.602 -25.181 6.801 1.00 30.50 155 ASP A O 1
ATOM 1122 N N . ARG A 1 138 ? -3.414 -23.769 5.255 1.00 31.79 156 ARG A N 1
ATOM 1123 C CA . ARG A 1 138 ? -3.452 -22.567 6.136 1.00 32.43 156 ARG A CA 1
ATOM 1124 C C . ARG A 1 138 ? -4.460 -22.756 7.280 1.00 26.00 156 ARG A C 1
ATOM 1125 O O . ARG A 1 138 ? -4.266 -22.084 8.290 1.00 23.89 156 ARG A O 1
ATOM 1133 N N . SER A 1 139 ? -5.434 -23.665 7.148 1.00 22.06 157 SER A N 1
ATOM 1134 C CA . SER A 1 139 ? -6.397 -24.042 8.221 1.00 20.77 157 SER A CA 1
ATOM 1135 C C . SER A 1 139 ? -5.644 -24.717 9.371 1.00 18.68 157 SER A C 1
ATOM 1136 O O . SER A 1 139 ? -6.208 -24.829 10.469 1.00 16.23 157 SER A O 1
ATOM 1139 N N . LYS A 1 140 ? -4.390 -25.102 9.133 1.00 17.74 158 LYS A N 1
ATOM 1140 C CA . LYS A 1 140 ? -3.535 -25.735 10.158 1.00 18.80 158 LYS A CA 1
ATOM 1141 C C . LYS A 1 140 ? -2.724 -24.676 10.903 1.00 18.42 158 LYS A C 1
ATOM 1142 O O . LYS A 1 140 ? -2.069 -25.061 11.874 1.00 15.65 158 LYS A O 1
ATOM 1148 N N . LYS A 1 141 ? -2.798 -23.403 10.490 1.00 18.54 159 LYS A N 1
ATOM 1149 C CA . LYS A 1 141 ? -1.805 -22.394 10.902 1.00 20.15 159 LYS A CA 1
ATOM 1150 C C . LYS A 1 141 ? -2.469 -21.394 11.838 1.00 18.09 159 LYS A C 1
ATOM 1151 O O . LYS A 1 141 ? -3.493 -20.795 11.415 1.00 16.53 159 LYS A O 1
ATOM 1157 N N . MET A 1 142 ? -1.877 -21.220 13.034 1.00 15.40 160 MET A N 1
ATOM 1158 C CA . MET A 1 142 ? -2.056 -20.012 13.871 1.00 14.80 160 MET A CA 1
ATOM 1159 C C . MET A 1 142 ? -1.394 -18.877 13.104 1.00 13.55 160 MET A C 1
ATOM 1160 O O . MET A 1 142 ? -0.213 -19.043 12.761 1.00 13.50 160 MET A O 1
ATOM 1165 N N . GLY A 1 143 ? -2.142 -17.815 12.804 1.00 12.71 161 GLY A N 1
ATOM 1166 C CA . GLY A 1 143 ? -1.628 -16.598 12.143 1.00 12.75 161 GLY A CA 1
ATOM 1167 C C . GLY A 1 143 ? -1.440 -15.473 13.132 1.00 12.87 161 GLY A C 1
ATOM 1168 O O . GLY A 1 143 ? -2.444 -15.090 13.780 1.00 13.06 161 GLY A O 1
ATOM 1169 N N . THR A 1 144 ? -0.189 -15.028 13.311 1.00 12.97 162 THR A N 1
ATOM 1170 C CA . THR A 1 144 ? 0.228 -13.971 14.270 1.00 11.98 162 THR A CA 1
ATOM 1171 C C . THR A 1 144 ? 0.756 -12.776 13.478 1.00 12.06 162 THR A C 1
ATOM 1172 O O . THR A 1 144 ? 1.353 -12.972 12.384 1.00 10.67 162 THR A O 1
ATOM 1176 N N . ASN A 1 145 ? 0.491 -11.575 13.995 1.00 11.94 163 ASN A N 1
ATOM 1177 C CA . ASN A 1 145 ? 0.854 -10.307 13.316 1.00 12.01 163 ASN A CA 1
ATOM 1178 C C . ASN A 1 145 ? 0.688 -9.137 14.281 1.00 12.05 163 ASN A C 1
ATOM 1179 O O . ASN A 1 145 ? 0.039 -9.296 15.352 1.00 12.79 163 ASN A O 1
ATOM 1184 N N . TYR A 1 146 ? 1.274 -8.006 13.913 1.00 12.59 164 TYR A N 1
ATOM 1185 C CA . TYR A 1 146 ? 0.970 -6.677 14.496 1.00 12.55 164 TYR A CA 1
ATOM 1186 C C . TYR A 1 146 ? 1.013 -5.659 13.368 1.00 12.61 164 TYR A C 1
ATOM 1187 O O . TYR A 1 146 ? 1.714 -5.890 12.338 1.00 13.25 164 TYR A O 1
ATOM 1196 N N . HIS A 1 147 ? 0.311 -4.552 13.589 1.00 12.47 165 HIS A N 1
ATOM 1197 C CA . HIS A 1 147 ? 0.189 -3.414 12.653 1.00 12.06 165 HIS A CA 1
ATOM 1198 C C . HIS A 1 147 ? 0.159 -2.119 13.468 1.00 12.71 165 HIS A C 1
ATOM 1199 O O . HIS A 1 147 ? -0.586 -2.033 14.474 1.00 12.15 165 HIS A O 1
ATOM 1206 N N . ILE A 1 148 ? 0.946 -1.145 13.031 1.00 13.22 166 ILE A N 1
ATOM 1207 C CA . ILE A 1 148 ? 0.846 0.280 13.418 1.00 13.79 166 ILE A CA 1
ATOM 1208 C C . ILE A 1 148 ? 0.354 0.998 12.161 1.00 15.01 166 ILE A C 1
ATOM 1209 O O . ILE A 1 148 ? 1.040 0.928 11.097 1.00 15.01 166 ILE A O 1
ATOM 1214 N N . PHE A 1 149 ? -0.854 1.551 12.239 1.00 16.42 167 PHE A N 1
ATOM 1215 C CA . PHE A 1 149 ? -1.561 2.162 11.087 1.00 17.87 167 PHE A CA 1
ATOM 1216 C C . PHE A 1 149 ? -1.383 3.685 11.139 1.00 18.50 167 PHE A C 1
ATOM 1217 O O . PHE A 1 149 ? -1.494 4.292 12.249 1.00 17.00 167 PHE A O 1
ATOM 1225 N N . GLN A 1 150 ? -1.049 4.278 9.990 1.00 19.68 168 GLN A N 1
ATOM 1226 C CA . GLN A 1 150 ? -1.350 5.703 9.709 1.00 21.94 168 GLN A CA 1
ATOM 1227 C C . GLN A 1 150 ? -2.815 5.716 9.302 1.00 22.52 168 GLN A C 1
ATOM 1228 O O . GLN A 1 150 ? -3.164 4.896 8.449 1.00 23.98 168 GLN A O 1
ATOM 1234 N N . ARG A 1 151 ? -3.612 6.551 9.937 1.00 26.07 169 ARG A N 1
ATOM 1235 C CA . ARG A 1 151 ? -5.063 6.564 9.660 1.00 30.18 169 ARG A CA 1
ATOM 1236 C C . ARG A 1 151 ? -5.422 7.425 8.438 1.00 36.35 169 ARG A C 1
ATOM 1237 O O . ARG A 1 151 ? -5.982 6.852 7.504 1.00 38.87 169 ARG A O 1
ATOM 1245 N N . THR A 1 152 ? -5.090 8.717 8.434 1.00 41.15 170 THR A N 1
ATOM 1246 C CA . THR A 1 152 ? -5.563 9.664 7.370 1.00 44.35 170 THR A CA 1
ATOM 1247 C C . THR A 1 152 ? -5.293 9.113 5.970 1.00 49.62 170 THR A C 1
ATOM 1248 O O . THR A 1 152 ? -6.282 8.717 5.333 1.00 55.54 170 THR A O 1
ATOM 1252 N N . PRO A 1 153 ? -4.080 9.165 5.377 1.00 45.23 171 PRO A N 1
ATOM 1253 C CA . PRO A 1 153 ? -3.831 8.437 4.138 1.00 43.86 171 PRO A CA 1
ATOM 1254 C C . PRO A 1 153 ? -3.633 6.983 4.604 1.00 44.31 171 PRO A C 1
ATOM 1255 O O . PRO A 1 153 ? -2.511 6.595 4.727 1.00 45.46 171 PRO A O 1
ATOM 1259 N N . PHE A 1 154 ? -4.717 6.238 4.851 1.00 41.74 172 PHE A N 1
ATOM 1260 C CA . PHE A 1 154 ? -4.641 4.845 5.365 1.00 35.81 172 PHE A CA 1
ATOM 1261 C C . PHE A 1 154 ? -3.409 4.099 4.869 1.00 36.20 172 PHE A C 1
ATOM 1262 O O . PHE A 1 154 ? -3.302 3.817 3.658 1.00 36.21 172 PHE A O 1
ATOM 1270 N N . LYS A 1 155 ? -2.548 3.742 5.814 1.00 31.03 173 LYS A N 1
ATOM 1271 C CA . LYS A 1 155 ? -1.307 3.008 5.481 1.00 32.54 173 LYS A CA 1
ATOM 1272 C C . LYS A 1 155 ? -0.874 2.183 6.703 1.00 28.76 173 LYS A C 1
ATOM 1273 O O . LYS A 1 155 ? -0.870 2.714 7.839 1.00 25.85 173 LYS A O 1
ATOM 1279 N N . ASP A 1 156 ? -0.518 0.927 6.472 1.00 23.69 174 ASP A N 1
ATOM 1280 C CA . ASP A 1 156 ? 0.181 0.108 7.481 1.00 21.50 174 ASP A CA 1
ATOM 1281 C C . ASP A 1 156 ? 1.643 0.551 7.493 1.00 20.88 174 ASP A 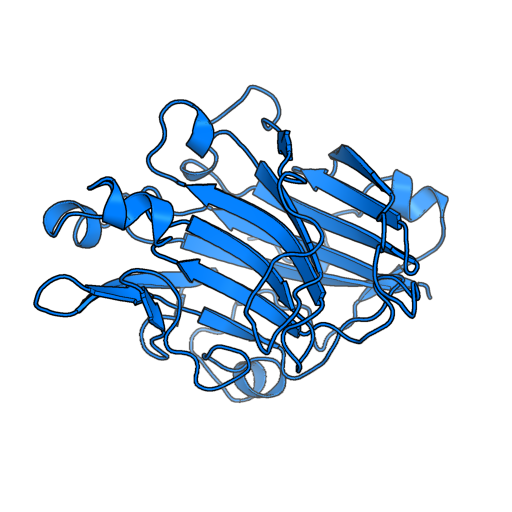C 1
ATOM 1282 O O . ASP A 1 156 ? 2.350 0.345 6.509 1.00 20.00 174 ASP A O 1
ATOM 1287 N N . LEU A 1 157 ? 2.094 1.131 8.592 1.00 20.31 175 LEU A N 1
ATOM 1288 C CA . LEU A 1 157 ? 3.518 1.505 8.705 1.00 21.21 175 LEU A CA 1
ATOM 1289 C C . LEU A 1 157 ? 4.386 0.274 8.995 1.00 19.66 175 LEU A C 1
ATOM 1290 O O . LEU A 1 157 ? 5.611 0.425 8.917 1.00 20.39 175 LEU A O 1
ATOM 1295 N N . THR A 1 158 ? 3.802 -0.887 9.322 1.00 18.75 176 THR A N 1
ATOM 1296 C CA . THR A 1 158 ? 4.549 -2.136 9.671 1.00 18.12 176 THR A CA 1
ATOM 1297 C C . THR A 1 158 ? 3.901 -3.352 9.027 1.00 18.58 176 THR A C 1
ATOM 1298 O O . THR A 1 158 ? 3.495 -4.286 9.729 1.00 16.96 176 THR A O 1
ATOM 1302 N N . PRO A 1 159 ? 3.836 -3.401 7.677 1.00 19.87 177 PRO A N 1
ATOM 1303 C CA . PRO A 1 159 ? 3.226 -4.531 6.977 1.00 19.86 177 PRO A CA 1
ATOM 1304 C C . PRO A 1 159 ? 4.213 -5.702 6.955 1.00 21.18 177 PRO A C 1
ATOM 1305 O O . PRO A 1 159 ? 5.373 -5.505 7.352 1.00 20.34 177 PRO A O 1
ATOM 1309 N N . ASN A 1 160 ? 3.753 -6.872 6.498 1.00 22.41 178 ASN A N 1
ATOM 1310 C CA . ASN A 1 160 ? 4.611 -8.074 6.279 1.00 23.33 178 ASN A CA 1
ATOM 1311 C C . ASN A 1 160 ? 5.175 -8.612 7.604 1.00 21.51 178 ASN A C 1
ATOM 1312 O O . ASN A 1 160 ? 6.288 -9.200 7.551 1.00 21.00 178 ASN A O 1
ATOM 1317 N N . ASN A 1 161 ? 4.489 -8.431 8.742 1.00 19.75 179 ASN A N 1
ATOM 1318 C CA . ASN A 1 161 ? 4.934 -8.993 10.053 1.00 19.11 179 ASN A CA 1
ATOM 1319 C C . ASN A 1 161 ? 4.163 -10.289 10.370 1.00 18.09 179 ASN A C 1
ATOM 1320 O O . ASN A 1 161 ? 4.388 -10.857 11.460 1.00 16.21 179 ASN A O 1
ATOM 1325 N N . GLY A 1 162 ? 3.384 -10.793 9.403 1.00 17.57 180 GLY A N 1
ATOM 1326 C CA . GLY A 1 162 ? 2.614 -12.045 9.520 1.00 18.70 180 GLY A CA 1
ATOM 1327 C C . GLY A 1 162 ? 3.514 -13.247 9.678 1.00 19.31 180 GLY A C 1
ATOM 1328 O O . GLY A 1 162 ? 4.471 -13.357 8.926 1.00 23.40 180 GLY A O 1
ATOM 1329 N N . LYS A 1 163 ? 3.293 -14.078 10.684 1.00 20.66 181 LYS A N 1
ATOM 1330 C CA . LYS A 1 163 ? 4.047 -15.347 10.869 1.00 22.06 181 LYS A CA 1
ATOM 1331 C C . LYS A 1 163 ? 3.046 -16.442 11.214 1.00 21.66 181 LYS A C 1
ATOM 1332 O O . LYS A 1 163 ? 2.215 -16.190 12.107 1.00 22.11 181 LYS A O 1
ATOM 1338 N N . HIS A 1 164 ? 3.124 -17.583 10.526 1.00 20.91 182 HIS A N 1
ATOM 1339 C CA . HIS A 1 164 ? 2.212 -18.752 10.670 1.00 20.73 182 HIS A CA 1
ATOM 1340 C C . HIS A 1 164 ? 2.895 -19.896 11.417 1.00 18.19 182 HIS A C 1
ATOM 1341 O O . HIS A 1 164 ? 4.036 -20.189 11.098 1.00 18.07 182 HIS A O 1
ATOM 1348 N N . TYR A 1 165 ? 2.190 -20.556 12.334 1.00 16.45 183 TYR A N 1
ATOM 1349 C CA . TYR A 1 165 ? 2.724 -21.655 13.176 1.00 15.50 183 TYR A CA 1
ATOM 1350 C C . TYR A 1 165 ? 1.703 -22.793 13.173 1.00 16.04 183 TYR A C 1
ATOM 1351 O O . TYR A 1 165 ? 0.458 -22.540 13.337 1.00 14.03 183 TYR A O 1
ATOM 1360 N N . THR A 1 166 ? 2.189 -24.022 12.978 1.00 16.30 184 THR A N 1
ATOM 1361 C CA . THR A 1 166 ? 1.349 -25.249 13.059 1.00 17.55 184 THR A CA 1
ATOM 1362 C C . THR A 1 166 ? 1.227 -25.670 14.530 1.00 16.99 184 THR A C 1
ATOM 1363 O O . THR A 1 166 ? 2.161 -25.427 15.327 1.00 15.79 184 THR A O 1
ATOM 1367 N N . ALA A 1 167 ? 0.103 -26.285 14.893 1.00 17.07 185 ALA A N 1
ATOM 1368 C CA . ALA A 1 167 ? 0.005 -26.986 16.185 1.00 18.23 185 ALA A CA 1
ATOM 1369 C C . ALA A 1 167 ? 0.765 -28.308 16.044 1.00 18.39 185 ALA A C 1
ATOM 1370 O O . ALA A 1 167 ? 1.070 -28.728 14.899 1.00 17.09 185 ALA A O 1
ATOM 1372 N N . LYS A 1 168 ? 1.031 -28.941 17.175 1.00 19.50 186 LYS A N 1
ATOM 1373 C CA . LYS A 1 168 ? 1.717 -30.254 17.252 1.00 20.51 186 LYS A CA 1
ATOM 1374 C C . LYS A 1 168 ? 0.941 -31.259 16.410 1.00 18.72 186 LYS A C 1
ATOM 1375 O O . LYS A 1 168 ? -0.265 -31.381 16.604 1.00 20.08 186 LYS A O 1
ATOM 1381 N N . GLY A 1 169 ? 1.623 -31.904 15.470 1.00 18.67 187 GLY A N 1
ATOM 1382 C CA . GLY A 1 169 ? 1.049 -32.886 14.527 1.00 18.09 187 GLY A CA 1
ATOM 1383 C C . GLY A 1 169 ? 0.454 -32.210 13.314 1.00 17.89 187 GLY A C 1
ATOM 1384 O O . GLY A 1 169 ? 0.041 -32.919 12.402 1.00 18.24 187 GLY A O 1
ATOM 1385 N N . ALA A 1 170 ? 0.403 -30.877 13.317 1.00 17.34 188 ALA A N 1
ATOM 1386 C CA . ALA A 1 170 ? -0.185 -30.046 12.251 1.00 17.02 188 ALA A CA 1
ATOM 1387 C C . ALA A 1 170 ? -1.612 -30.498 11.932 1.00 16.48 188 ALA A C 1
ATOM 1388 O O . ALA A 1 170 ? -1.967 -30.735 10.775 1.00 16.14 188 ALA A O 1
ATOM 1390 N N . PRO A 1 171 ? -2.523 -30.574 12.926 1.00 16.52 189 PRO A N 1
ATOM 1391 C CA . PRO A 1 171 ? -3.928 -30.851 12.629 1.00 16.87 189 PRO A CA 1
ATOM 1392 C C . PRO A 1 171 ? -4.567 -29.649 11.906 1.00 18.02 189 PRO A C 1
ATOM 1393 O O . PRO A 1 171 ? -4.023 -28.553 11.966 1.00 17.84 189 PRO A O 1
ATOM 1397 N N . PHE A 1 172 ? -5.691 -29.865 11.225 1.00 18.30 190 PHE A N 1
ATOM 1398 C CA . PHE A 1 172 ? -6.643 -28.790 10.861 1.00 18.34 190 PHE A CA 1
ATOM 1399 C C . PHE A 1 172 ? -7.176 -28.220 12.179 1.00 17.11 190 PHE A C 1
ATOM 1400 O O . PHE A 1 172 ? -7.703 -29.017 13.011 1.00 14.59 190 PHE A O 1
ATOM 1408 N N . LEU A 1 173 ? -7.016 -26.908 12.381 1.00 16.05 191 LEU A N 1
ATOM 1409 C CA . LEU A 1 173 ? -7.415 -26.222 13.636 1.00 16.41 191 LEU A CA 1
ATOM 1410 C C . LEU A 1 173 ? -8.946 -26.237 13.757 1.00 17.37 191 LEU A C 1
ATOM 1411 O O . LEU A 1 173 ? -9.441 -26.220 14.909 1.00 17.16 191 LEU A O 1
ATOM 1416 N N . LYS A 1 174 ? -9.663 -26.317 12.631 1.00 17.35 192 LYS A N 1
ATOM 1417 C CA . LYS A 1 174 ? -11.142 -26.369 12.599 1.00 18.28 192 LYS A CA 1
ATOM 1418 C C . LYS A 1 174 ? -11.652 -27.661 13.237 1.00 17.37 192 LYS A C 1
ATOM 1419 O O . LYS A 1 174 ? -12.854 -27.719 13.533 1.00 18.56 192 LYS A O 1
ATOM 1425 N N . ASP A 1 175 ? -10.839 -28.703 13.355 1.00 16.42 193 ASP A N 1
ATOM 1426 C CA . ASP A 1 175 ? -11.354 -30.014 13.829 1.00 16.88 193 ASP A CA 1
ATOM 1427 C C . ASP A 1 175 ? -11.450 -30.025 15.365 1.00 15.92 193 ASP A C 1
ATOM 1428 O O . ASP A 1 175 ? -12.036 -30.947 15.873 1.00 14.54 193 ASP A O 1
ATOM 1433 N N . GLN A 1 176 ? -10.881 -29.063 16.087 1.00 16.05 194 GLN A N 1
ATOM 1434 C CA . GLN A 1 176 ? -10.850 -29.135 17.570 1.00 16.53 194 GLN A CA 1
ATOM 1435 C C . GLN A 1 176 ? -10.611 -27.759 18.197 1.00 15.58 194 GLN A C 1
ATOM 1436 O O . GLN A 1 176 ? -10.119 -26.840 17.493 1.00 14.45 194 GLN A O 1
ATOM 1442 N N . PHE A 1 177 ? -10.951 -27.607 19.483 1.00 13.35 195 PHE A N 1
ATOM 1443 C CA . PHE A 1 177 ? -10.554 -26.414 20.270 1.00 12.51 195 PHE A CA 1
ATOM 1444 C C . PHE A 1 177 ? -9.029 -26.389 20.393 1.00 12.15 195 PHE A C 1
ATOM 1445 O O . PHE A 1 177 ? -8.400 -27.423 20.658 1.00 11.77 195 PHE A O 1
ATOM 1453 N N . HIS A 1 178 ? -8.450 -25.215 20.180 1.00 12.08 196 HIS A N 1
ATOM 1454 C CA . HIS A 1 178 ? -7.026 -24.885 20.443 1.00 12.14 196 HIS A CA 1
ATOM 1455 C C . HIS A 1 178 ? -6.991 -23.619 21.290 1.00 12.08 196 HIS A C 1
ATOM 1456 O O . HIS A 1 178 ? -8.017 -22.907 21.344 1.00 12.35 196 HIS A O 1
ATOM 1463 N N . ARG A 1 179 ? -5.855 -23.357 21.911 1.00 12.15 197 ARG A N 1
ATOM 1464 C CA . ARG A 1 179 ? -5.613 -22.108 22.656 1.00 12.31 197 ARG A CA 1
ATOM 1465 C C . ARG A 1 179 ? -4.673 -21.248 21.834 1.00 11.10 197 ARG A C 1
ATOM 1466 O O . ARG A 1 179 ? -3.694 -21.797 21.284 1.00 10.99 197 ARG A O 1
ATOM 1474 N N . PHE A 1 180 ? -5.016 -19.968 21.723 1.00 10.45 198 PHE A N 1
ATOM 1475 C CA . PHE A 1 180 ? -4.253 -18.926 20.999 1.00 10.15 198 PHE A CA 1
ATOM 1476 C C . PHE A 1 180 ? -3.972 -17.842 22.027 1.00 10.58 198 PHE A C 1
ATOM 1477 O O . PHE A 1 180 ? -4.942 -17.274 22.536 1.00 10.64 198 PHE A O 1
ATOM 1485 N N . GLY A 1 181 ? -2.692 -17.658 22.367 1.00 10.59 199 GLY A N 1
ATOM 1486 C CA . GLY A 1 181 ? -2.227 -16.910 23.544 1.00 10.59 199 GLY A CA 1
ATOM 1487 C C . GLY A 1 181 ? -1.256 -15.819 23.150 1.00 10.62 199 GLY A C 1
ATOM 1488 O O . GLY A 1 181 ? -0.532 -15.997 22.164 1.00 10.87 199 GLY A O 1
ATOM 1489 N N . CYS A 1 182 ? -1.268 -14.708 23.881 1.00 10.93 200 CYS A N 1
ATOM 1490 C CA . CYS A 1 182 ? -0.289 -13.618 23.743 1.00 10.90 200 CYS A CA 1
ATOM 1491 C C . CYS A 1 182 ? 0.121 -13.122 25.125 1.00 11.68 200 CYS A C 1
ATOM 1492 O O . CYS A 1 182 ? -0.761 -12.666 25.891 1.00 11.11 200 CYS A O 1
ATOM 1495 N N . HIS A 1 183 ? 1.415 -13.258 25.427 1.00 12.66 201 HIS A N 1
ATOM 1496 C CA . HIS A 1 183 ? 2.094 -12.605 26.573 1.00 13.01 201 HIS A CA 1
ATOM 1497 C C . HIS A 1 183 ? 2.631 -11.254 26.098 1.00 12.67 201 HIS A C 1
ATOM 1498 O O . HIS A 1 183 ? 3.712 -11.218 25.504 1.00 11.59 201 HIS A O 1
ATOM 1505 N N . TRP A 1 184 ? 1.857 -10.203 26.345 1.00 12.76 202 TRP A N 1
ATOM 1506 C CA . TRP A 1 184 ? 2.203 -8.809 25.991 1.00 13.92 202 TRP A CA 1
ATOM 1507 C C . TRP A 1 184 ? 3.039 -8.211 27.127 1.00 14.41 202 TRP A C 1
ATOM 1508 O O . TRP A 1 184 ? 2.455 -7.899 28.171 1.00 16.28 202 TRP A O 1
ATOM 1519 N N . LYS A 1 185 ? 4.357 -8.147 26.956 1.00 14.99 203 LYS A N 1
ATOM 1520 C CA . LYS A 1 185 ? 5.310 -7.961 28.087 1.00 16.99 203 LYS A CA 1
ATOM 1521 C C . LYS A 1 185 ? 5.568 -6.470 28.316 1.00 15.94 203 LYS A C 1
ATOM 1522 O O . LYS A 1 185 ? 5.564 -6.026 29.484 1.00 15.80 203 LYS A O 1
ATOM 1528 N N . ASP A 1 186 ? 5.755 -5.720 27.237 1.00 15.21 204 ASP A N 1
ATOM 1529 C CA . ASP A 1 186 ? 5.941 -4.253 27.332 1.00 15.40 204 ASP A CA 1
ATOM 1530 C C . ASP A 1 186 ? 5.628 -3.656 25.966 1.00 13.98 204 ASP A C 1
ATOM 1531 O O . ASP A 1 186 ? 5.055 -4.353 25.130 1.00 13.31 204 ASP A O 1
ATOM 1536 N N . ALA A 1 187 ? 6.020 -2.410 25.739 1.00 12.94 205 ALA A N 1
ATOM 1537 C CA . ALA A 1 187 ? 5.582 -1.654 24.554 1.00 12.93 205 ALA A CA 1
ATOM 1538 C C . ALA A 1 187 ? 6.222 -2.249 23.301 1.00 12.79 205 ALA A C 1
ATOM 1539 O O . ALA A 1 187 ? 5.695 -1.968 22.228 1.00 12.68 205 ALA A O 1
ATOM 1541 N N . TYR A 1 188 ? 7.323 -3.004 23.428 1.00 13.11 206 TYR A N 1
ATOM 1542 C CA . TYR A 1 188 ? 8.121 -3.490 22.277 1.00 13.57 206 TYR A CA 1
ATOM 1543 C C . TYR A 1 188 ? 8.210 -5.019 22.239 1.00 13.39 206 TYR A C 1
ATOM 1544 O O . TYR A 1 188 ? 8.724 -5.523 21.225 1.00 13.87 206 TYR A O 1
ATOM 1553 N N . HIS A 1 189 ? 7.649 -5.756 23.201 1.00 13.78 207 HIS A N 1
ATOM 1554 C CA . HIS A 1 189 ? 7.838 -7.236 23.263 1.00 13.64 207 HIS A CA 1
ATOM 1555 C C . HIS A 1 189 ? 6.522 -7.973 23.543 1.00 14.07 207 HIS A C 1
ATOM 1556 O O . HIS A 1 189 ? 5.751 -7.560 24.455 1.00 14.38 207 HIS A O 1
ATOM 1563 N N . ALA A 1 190 ? 6.284 -9.039 22.782 1.00 13.05 208 ALA A N 1
ATOM 1564 C CA . ALA A 1 190 ? 5.163 -9.964 22.986 1.00 13.29 208 ALA A CA 1
ATOM 1565 C C . ALA A 1 190 ? 5.596 -11.364 22.559 1.00 12.87 208 ALA A C 1
ATOM 1566 O O . ALA A 1 190 ? 6.276 -11.493 21.542 1.00 12.04 208 ALA A O 1
ATOM 1568 N N . ASP A 1 191 ? 5.207 -12.358 23.353 1.00 13.17 209 ASP A N 1
ATOM 1569 C CA . ASP A 1 191 ? 5.368 -13.803 23.055 1.00 13.41 209 ASP A CA 1
ATOM 1570 C C . ASP A 1 191 ? 3.989 -14.383 22.700 1.00 13.71 209 ASP A C 1
ATOM 1571 O O . ASP A 1 191 ? 3.000 -14.064 23.386 1.00 13.71 209 ASP A O 1
ATOM 1576 N N . PHE A 1 192 ? 3.945 -15.200 21.659 1.00 13.32 210 PHE A N 1
ATOM 1577 C CA . PHE A 1 192 ? 2.740 -15.922 21.189 1.00 12.70 210 PHE A CA 1
ATOM 1578 C C . PHE A 1 192 ? 2.898 -17.411 21.519 1.00 12.03 210 PHE A C 1
ATOM 1579 O O . PHE A 1 192 ? 4.014 -17.978 21.435 1.00 11.11 210 PHE A O 1
ATOM 1587 N N . TYR A 1 193 ? 1.754 -17.996 21.870 1.00 11.42 211 TYR A N 1
ATOM 1588 C CA . TYR A 1 193 ? 1.584 -19.348 22.436 1.00 11.15 211 TYR A CA 1
ATOM 1589 C C . TYR A 1 193 ? 0.418 -20.038 21.735 1.00 10.60 211 TYR A C 1
ATOM 1590 O O . TYR A 1 193 ? -0.675 -19.439 21.570 1.00 10.89 211 TYR A O 1
ATOM 1599 N N . LEU A 1 194 ? 0.667 -21.263 21.323 1.00 10.07 212 LEU A N 1
ATOM 1600 C CA . LEU A 1 194 ? -0.304 -22.185 20.708 1.00 10.21 212 LEU A CA 1
ATOM 1601 C C . LEU A 1 194 ? -0.363 -23.403 21.616 1.00 10.31 212 LEU A C 1
ATOM 1602 O O . LEU A 1 194 ? 0.705 -24.040 21.833 1.00 10.45 212 LEU A O 1
ATOM 1607 N N . ASP A 1 195 ? -1.543 -23.663 22.156 1.00 9.99 213 ASP A N 1
ATOM 1608 C CA . ASP A 1 195 ? -1.825 -24.770 23.091 1.00 10.41 213 ASP A CA 1
ATOM 1609 C C . ASP A 1 195 ? -0.809 -24.739 24.230 1.00 11.16 213 ASP A C 1
ATOM 1610 O O . ASP A 1 195 ? -0.330 -25.803 24.604 1.00 10.54 213 ASP A O 1
ATOM 1615 N N . GLY A 1 196 ? -0.486 -23.544 24.727 1.00 12.23 214 GLY A N 1
ATOM 1616 C CA . GLY A 1 196 ? 0.406 -23.359 25.886 1.00 12.66 214 GLY A CA 1
ATOM 1617 C C . GLY A 1 196 ? 1.871 -23.436 25.517 1.00 13.49 214 GLY A C 1
ATOM 1618 O O . GLY A 1 196 ? 2.684 -23.330 26.436 1.00 14.57 214 GLY A O 1
ATOM 1619 N N . THR A 1 197 ? 2.219 -23.661 24.247 1.00 14.60 215 THR A N 1
ATOM 1620 C CA . THR A 1 197 ? 3.639 -23.767 23.803 1.00 15.51 215 THR A CA 1
ATOM 1621 C C . THR A 1 197 ? 4.046 -22.492 23.063 1.00 16.29 215 THR A C 1
ATOM 1622 O O . THR A 1 197 ? 3.256 -21.981 22.216 1.00 14.97 215 THR A O 1
ATOM 1626 N N . LEU A 1 198 ? 5.267 -22.037 23.320 1.00 16.66 216 LEU A N 1
ATOM 1627 C CA . LEU A 1 198 ? 5.765 -20.752 22.795 1.00 16.66 216 LEU A CA 1
ATOM 1628 C C . LEU A 1 198 ? 6.070 -20.957 21.322 1.00 16.33 216 LEU A C 1
ATOM 1629 O O . LEU A 1 198 ? 6.778 -21.900 21.042 1.00 19.71 216 LEU A O 1
ATOM 1634 N N . VAL A 1 199 ? 5.566 -20.115 20.419 1.00 15.38 217 VAL A N 1
ATOM 1635 C CA . VAL A 1 199 ? 5.869 -20.260 18.972 1.00 14.88 217 VAL A CA 1
ATOM 1636 C C . VAL A 1 199 ? 6.536 -18.995 18.416 1.00 15.58 217 VAL A C 1
ATOM 1637 O O . VAL A 1 199 ? 7.019 -19.033 17.269 1.00 16.46 217 VAL A O 1
ATOM 1641 N N . ARG A 1 200 ? 6.526 -17.879 19.135 1.00 15.30 218 ARG A N 1
ATOM 1642 C CA . ARG A 1 200 ? 7.045 -16.619 18.549 1.00 15.01 218 ARG A CA 1
ATOM 1643 C C . ARG A 1 200 ? 7.444 -15.660 19.650 1.00 14.60 218 ARG A C 1
ATOM 1644 O O . ARG A 1 200 ? 6.589 -15.340 20.491 1.00 15.56 218 ARG A O 1
ATOM 1652 N N . GLN A 1 201 ? 8.687 -15.197 19.555 1.00 14.92 219 GLN A N 1
ATOM 1653 C CA . GLN A 1 201 ? 9.297 -14.157 20.412 1.00 15.38 219 GLN A CA 1
ATOM 1654 C C . GLN A 1 201 ? 9.378 -12.884 19.568 1.00 15.54 219 GLN A C 1
ATOM 1655 O O . GLN A 1 201 ? 10.242 -12.781 18.693 1.00 15.88 219 GLN A O 1
ATOM 1661 N N . LEU A 1 202 ? 8.403 -11.996 19.725 1.00 15.76 220 LEU A N 1
ATOM 1662 C CA . LEU A 1 202 ? 8.270 -10.818 18.841 1.00 14.41 220 LEU A CA 1
ATOM 1663 C C . LEU A 1 202 ? 8.960 -9.624 19.505 1.00 14.09 220 LEU A C 1
ATOM 1664 O O . LEU A 1 202 ? 8.725 -9.372 20.720 1.00 13.68 220 LEU A O 1
ATOM 1669 N N . THR A 1 203 ? 9.746 -8.893 18.728 1.00 13.16 221 THR A N 1
ATOM 1670 C CA . THR A 1 203 ? 10.155 -7.512 19.092 1.00 14.17 221 THR A CA 1
ATOM 1671 C C . THR A 1 203 ? 9.485 -6.571 18.094 1.00 14.76 221 THR A C 1
ATOM 1672 O O . THR A 1 203 ? 9.540 -6.814 16.842 1.00 13.83 221 THR A O 1
ATOM 1676 N N . ILE A 1 204 ? 8.799 -5.570 18.619 1.00 16.87 222 ILE A N 1
ATOM 1677 C CA . ILE A 1 204 ? 8.073 -4.599 17.756 1.00 18.84 222 ILE A CA 1
ATOM 1678 C C . ILE A 1 204 ? 9.054 -3.519 17.323 1.00 19.28 222 ILE A C 1
ATOM 1679 O O . ILE A 1 204 ? 9.775 -3.009 18.189 1.00 19.70 222 ILE A O 1
ATOM 1684 N N . GLU A 1 205 ? 9.038 -3.208 16.027 1.00 21.87 223 GLU A N 1
ATOM 1685 C CA . GLU A 1 205 ? 9.775 -2.089 15.395 1.00 24.11 223 GLU A CA 1
ATOM 1686 C C . GLU A 1 205 ? 8.793 -0.961 15.085 1.00 20.14 223 GLU A C 1
ATOM 1687 O O . GLU A 1 205 ? 7.981 -1.145 14.159 1.00 22.52 223 GLU A O 1
ATOM 1693 N N . ASP A 1 206 ? 8.869 0.164 15.804 1.00 16.87 224 ASP A N 1
ATOM 1694 C CA . ASP A 1 206 ? 7.939 1.320 15.627 1.00 15.03 224 ASP A CA 1
ATOM 1695 C C . ASP A 1 206 ? 8.605 2.401 14.777 1.00 14.76 224 ASP A C 1
ATOM 1696 O O . ASP A 1 206 ? 9.514 3.052 15.261 1.00 13.70 224 ASP A O 1
ATOM 1701 N N . PRO A 1 207 ? 8.199 2.640 13.502 1.00 14.81 225 PRO A N 1
ATOM 1702 C CA . PRO A 1 207 ? 8.819 3.670 12.657 1.00 14.56 225 PRO A CA 1
ATOM 1703 C C . PRO A 1 207 ? 8.147 5.052 12.758 1.00 14.83 225 PRO A C 1
ATOM 1704 O O . PRO A 1 207 ? 8.467 5.956 12.003 1.00 14.97 225 PRO A O 1
ATOM 1708 N N . ARG A 1 208 ? 7.215 5.203 13.692 1.00 14.04 226 ARG A N 1
ATOM 1709 C CA . ARG A 1 208 ? 6.514 6.491 13.901 1.00 13.10 226 ARG A CA 1
ATOM 1710 C C . ARG A 1 208 ? 7.515 7.549 14.375 1.00 12.63 226 ARG A C 1
ATOM 1711 O O . ARG A 1 208 ? 8.521 7.211 15.023 1.00 12.09 226 ARG A O 1
ATOM 1719 N N . THR A 1 209 ? 7.234 8.796 14.024 1.00 12.55 227 THR A N 1
ATOM 1720 C CA . THR A 1 209 ? 7.886 10.011 14.559 1.00 12.37 227 THR A CA 1
ATOM 1721 C C . THR A 1 209 ? 8.094 9.856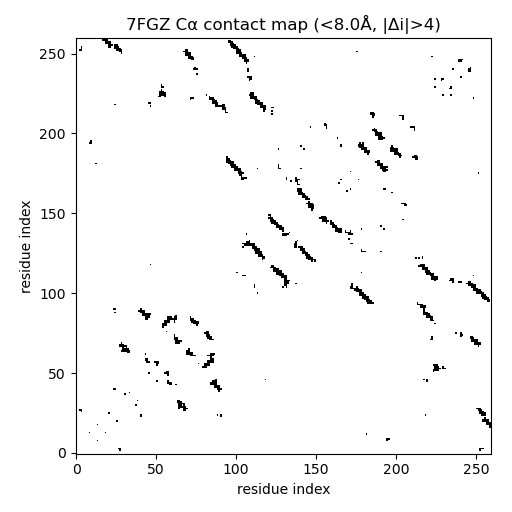 16.068 1.00 12.39 227 THR A C 1
ATOM 1722 O O . THR A 1 209 ? 9.232 10.054 16.533 1.00 12.61 227 THR A O 1
ATOM 1726 N N . SER A 1 210 ? 7.054 9.441 16.791 1.00 12.32 228 SER A N 1
ATOM 1727 C CA . SER A 1 210 ? 7.112 9.126 18.243 1.00 12.46 228 SER A CA 1
ATOM 1728 C C . SER A 1 210 ? 7.076 7.604 18.427 1.00 13.09 228 SER A C 1
ATOM 1729 O O . SER A 1 210 ? 5.964 7.039 18.488 1.00 13.29 228 SER A O 1
ATOM 1732 N N . GLY A 1 211 ? 8.246 6.961 18.491 1.00 13.38 229 GLY A N 1
ATOM 1733 C CA . GLY A 1 211 ? 8.354 5.488 18.518 1.00 13.45 229 GLY A CA 1
ATOM 1734 C C . GLY A 1 211 ? 8.075 4.950 19.907 1.00 13.97 229 GLY A C 1
ATOM 1735 O O . GLY A 1 211 ? 8.970 4.356 20.512 1.00 15.09 229 GLY A O 1
ATOM 1736 N N . VAL A 1 212 ? 6.877 5.171 20.432 1.00 14.01 230 VAL A N 1
ATOM 1737 C CA . VAL A 1 212 ? 6.511 4.730 21.809 1.00 13.54 230 VAL A CA 1
ATOM 1738 C C . VAL A 1 212 ? 6.036 3.264 21.788 1.00 13.02 230 VAL A C 1
ATOM 1739 O O . VAL A 1 212 ? 5.790 2.694 22.886 1.00 12.93 230 VAL A O 1
ATOM 1743 N N . GLY A 1 213 ? 5.967 2.635 20.616 1.00 11.77 231 GLY A N 1
ATOM 1744 C CA . GLY A 1 213 ? 5.500 1.235 20.510 1.00 12.44 231 GLY A CA 1
ATOM 1745 C C . GLY A 1 213 ? 4.062 1.037 20.989 1.00 11.56 231 GLY A C 1
ATOM 1746 O O . GLY A 1 213 ? 3.239 1.969 20.861 1.00 11.89 231 GLY A O 1
ATOM 1747 N N . PHE A 1 214 ? 3.751 -0.139 21.531 1.00 11.75 232 PHE A N 1
ATOM 1748 C CA . PHE A 1 214 ? 2.373 -0.539 21.926 1.00 11.58 232 PHE A CA 1
ATOM 1749 C C . PHE A 1 214 ? 2.133 -0.130 23.373 1.00 11.96 232 PHE A C 1
ATOM 1750 O O . PHE A 1 214 ? 2.275 -0.959 24.279 1.00 11.65 232 PHE A O 1
ATOM 1758 N N . ASN A 1 215 ? 1.763 1.139 23.556 1.00 13.35 233 ASN A N 1
ATOM 1759 C CA . ASN A 1 215 ? 1.724 1.831 24.871 1.00 13.84 233 ASN A CA 1
ATOM 1760 C C . ASN A 1 215 ? 0.285 2.266 25.172 1.00 13.59 233 ASN A C 1
ATOM 1761 O O . ASN A 1 215 ? 0.068 2.894 26.207 1.00 13.19 233 ASN A O 1
ATOM 1766 N N . GLN A 1 216 ? -0.663 1.947 24.301 1.00 13.90 234 GLN A N 1
ATOM 1767 C CA . GLN A 1 216 ? -2.084 2.309 24.547 1.00 14.79 234 GLN A CA 1
ATOM 1768 C C . GLN A 1 216 ? -2.851 1.073 24.993 1.00 13.96 234 GLN A C 1
ATOM 1769 O O . GLN A 1 216 ? -2.451 -0.030 24.588 1.00 15.34 234 GLN A O 1
ATOM 1775 N N . GLY A 1 217 ? -3.912 1.276 25.772 1.00 13.40 235 GLY A N 1
ATOM 1776 C CA . GLY A 1 217 ? -4.977 0.295 26.020 1.00 12.95 235 GLY A CA 1
ATOM 1777 C C . GLY A 1 217 ? -5.565 -0.205 24.713 1.00 12.91 235 GLY A C 1
ATOM 1778 O O . GLY A 1 217 ? -5.770 0.611 23.755 1.00 11.88 235 GLY A O 1
ATOM 1779 N N . LEU A 1 218 ? -5.734 -1.520 24.622 1.00 12.97 236 LEU A N 1
ATOM 1780 C CA . LEU A 1 218 ? -6.325 -2.174 23.432 1.00 12.39 236 LEU A CA 1
ATOM 1781 C C . LEU A 1 218 ? -7.623 -2.830 23.867 1.00 12.06 236 LEU A C 1
ATOM 1782 O O . LEU A 1 218 ? -7.687 -3.335 25.014 1.00 11.77 236 LEU A O 1
ATOM 1787 N N . LEU A 1 219 ? -8.617 -2.770 22.993 1.00 11.67 237 LEU A N 1
ATOM 1788 C CA . LEU A 1 219 ? -9.874 -3.518 23.186 1.00 11.60 237 LEU A CA 1
ATOM 1789 C C . LEU A 1 219 ? -9.747 -4.876 22.499 1.00 11.13 237 LEU A C 1
ATOM 1790 O O . LEU A 1 219 ? -9.158 -4.994 21.395 1.00 10.67 237 LEU A O 1
ATOM 1795 N N . MET A 1 220 ? -10.283 -5.883 23.155 1.00 10.77 238 MET A N 1
ATOM 1796 C CA . MET A 1 220 ? -10.359 -7.252 22.621 1.00 10.66 238 MET A CA 1
ATOM 1797 C C . MET A 1 220 ? -11.450 -7.306 21.548 1.00 10.56 238 MET A C 1
ATOM 1798 O O . MET A 1 220 ? -12.539 -6.735 21.776 1.00 10.47 238 MET A O 1
ATOM 1803 N N . VAL A 1 221 ? -11.151 -7.996 20.450 1.00 10.06 239 VAL A N 1
ATOM 1804 C CA . VAL A 1 221 ? -12.117 -8.326 19.376 1.00 9.78 239 VAL A CA 1
ATOM 1805 C C . VAL A 1 221 ? -12.042 -9.826 19.144 1.00 9.53 239 VAL A C 1
ATOM 1806 O O . VAL A 1 221 ? -10.939 -10.378 19.036 1.00 8.77 239 VAL A O 1
ATOM 1810 N N . ILE A 1 222 ? -13.215 -10.440 19.147 1.00 9.07 240 ILE A N 1
ATOM 1811 C CA . ILE A 1 222 ? -13.429 -11.845 18.760 1.00 8.83 240 ILE A CA 1
ATOM 1812 C C . ILE A 1 222 ? -14.399 -11.749 17.579 1.00 9.16 240 ILE A C 1
ATOM 1813 O O . ILE A 1 222 ? -15.530 -11.260 17.777 1.00 8.86 240 ILE A O 1
ATOM 1818 N N . ASP A 1 223 ? -13.959 -12.105 16.376 1.00 8.71 241 ASP A N 1
ATOM 1819 C CA . ASP A 1 223 ? -14.857 -11.958 15.212 1.00 8.83 241 ASP A CA 1
ATOM 1820 C C . ASP A 1 223 ? -14.518 -12.987 14.130 1.00 8.84 241 ASP A C 1
ATOM 1821 O O . ASP A 1 223 ? -13.612 -13.814 14.308 1.00 8.60 241 ASP A O 1
ATOM 1826 N N . THR A 1 224 ? -15.299 -12.968 13.053 1.00 9.08 242 THR A N 1
ATOM 1827 C CA . THR A 1 224 ? -14.898 -13.587 11.765 1.00 9.27 242 THR A CA 1
ATOM 1828 C C . THR A 1 224 ? -15.023 -12.492 10.713 1.00 9.72 242 THR A C 1
ATOM 1829 O O . THR A 1 224 ? -15.865 -11.568 10.887 1.00 9.97 242 THR A O 1
ATOM 1833 N N . GLU A 1 225 ? -14.202 -12.568 9.678 1.00 9.92 243 GLU A N 1
ATOM 1834 C CA . GLU A 1 225 ? -14.145 -11.500 8.661 1.00 10.26 243 GLU A CA 1
ATOM 1835 C C . GLU A 1 225 ? -13.906 -12.110 7.283 1.00 10.21 243 GLU A C 1
ATOM 1836 O O . GLU A 1 225 ? -13.053 -13.016 7.158 1.00 9.95 243 GLU A O 1
ATOM 1842 N N . ASP A 1 226 ? -14.615 -11.579 6.291 1.00 10.67 244 ASP A N 1
ATOM 1843 C CA . ASP A 1 226 ? -14.222 -11.691 4.868 1.00 11.22 244 ASP A CA 1
ATOM 1844 C C . ASP A 1 226 ? -13.137 -10.651 4.609 1.00 11.32 244 ASP A C 1
ATOM 1845 O O . ASP A 1 226 ? -13.410 -9.490 4.721 1.00 10.90 244 ASP A O 1
ATOM 1850 N N . HIS A 1 227 ? -11.931 -11.090 4.299 1.00 12.87 245 HIS A N 1
ATOM 1851 C CA . HIS A 1 227 ? -10.778 -10.207 4.018 1.00 13.75 245 HIS A CA 1
ATOM 1852 C C . HIS A 1 227 ? -10.802 -9.811 2.536 1.00 15.74 245 HIS A C 1
ATOM 1853 O O . HIS A 1 227 ? -10.971 -10.715 1.654 1.00 15.11 245 HIS A O 1
ATOM 1860 N N . ASP A 1 228 ? -10.667 -8.504 2.288 1.00 17.12 246 ASP A N 1
ATOM 1861 C CA . ASP A 1 228 ? -10.874 -7.868 0.964 1.00 19.86 246 ASP A CA 1
ATOM 1862 C C . ASP A 1 228 ? -9.903 -8.498 -0.041 1.00 19.84 246 ASP A C 1
ATOM 1863 O O . ASP A 1 228 ? -10.335 -8.855 -1.128 1.00 19.85 246 ASP A O 1
ATOM 1868 N N . TRP A 1 229 ? -8.635 -8.651 0.332 1.00 21.57 247 TRP A N 1
ATOM 1869 C CA . TRP A 1 229 ? -7.611 -9.246 -0.563 1.00 23.34 247 TRP A CA 1
ATOM 1870 C C . TRP A 1 229 ? -8.036 -10.658 -1.010 1.00 23.10 247 TRP A C 1
ATOM 1871 O O . TRP A 1 229 ? -7.634 -11.061 -2.078 1.00 23.34 247 TRP A O 1
ATOM 1882 N N . ARG A 1 230 ? -8.890 -11.362 -0.264 1.00 23.59 248 ARG A N 1
AT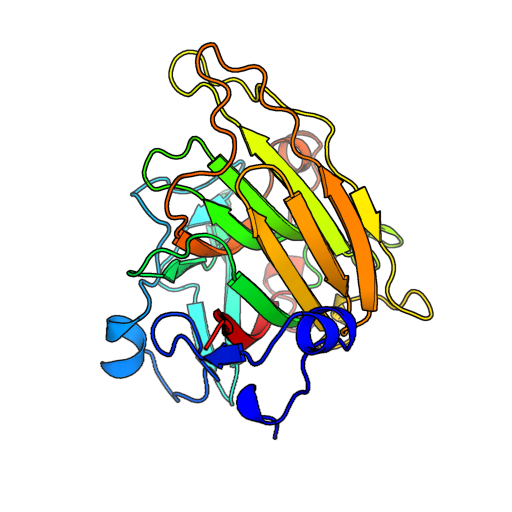OM 1883 C CA . ARG A 1 230 ? -9.352 -12.718 -0.649 1.00 23.53 248 ARG A CA 1
ATOM 1884 C C . ARG A 1 230 ? -10.573 -12.598 -1.569 1.00 23.89 248 ARG A C 1
ATOM 1885 O O . ARG A 1 230 ? -10.537 -13.164 -2.684 1.00 21.80 248 ARG A O 1
ATOM 1893 N N . SER A 1 231 ? -11.622 -11.904 -1.127 1.00 23.80 249 SER A N 1
ATOM 1894 C CA . SER A 1 231 ? -12.889 -11.801 -1.897 1.00 24.49 249 SER A CA 1
ATOM 1895 C C . SER A 1 231 ? -12.620 -11.072 -3.231 1.00 26.75 249 SER A C 1
ATOM 1896 O O . SER A 1 231 ? -13.297 -11.400 -4.218 1.00 25.91 249 SER A O 1
ATOM 1899 N N . LYS A 1 232 ? -11.610 -10.198 -3.299 1.00 27.74 250 LYS A N 1
ATOM 1900 C CA . LYS A 1 232 ? -11.190 -9.560 -4.578 1.00 32.14 250 LYS A CA 1
ATOM 1901 C C . LYS A 1 232 ? -10.498 -10.595 -5.489 1.00 33.49 250 LYS A C 1
ATOM 1902 O O . LYS A 1 232 ? -10.598 -10.431 -6.709 1.00 30.47 250 LYS A O 1
ATOM 1908 N N . LYS A 1 233 ? -9.841 -11.621 -4.932 1.00 32.64 251 LYS A N 1
ATOM 1909 C CA . LYS A 1 233 ? -9.265 -12.758 -5.699 1.00 32.04 251 LYS A CA 1
ATOM 1910 C C . LYS A 1 233 ? -10.322 -13.818 -6.027 1.00 28.58 251 LYS A C 1
ATOM 1911 O O . LYS A 1 233 ? -9.921 -14.869 -6.543 1.00 31.73 251 LYS A O 1
ATOM 1917 N N . GLY A 1 234 ? -11.598 -13.609 -5.692 1.00 26.43 252 GLY A N 1
ATOM 1918 C CA . GLY A 1 234 ? -12.675 -14.592 -5.917 1.00 24.96 252 GLY A CA 1
ATOM 1919 C C . GLY A 1 234 ? -12.689 -15.709 -4.874 1.00 24.89 252 GLY A C 1
ATOM 1920 O O . GLY A 1 234 ? -13.298 -16.762 -5.128 1.00 25.16 252 GLY A O 1
ATOM 1921 N N . ILE A 1 235 ? -12.044 -15.513 -3.727 1.00 23.29 253 ILE A N 1
ATOM 1922 C CA . ILE A 1 235 ? -12.065 -16.474 -2.588 1.00 22.72 253 ILE A CA 1
ATOM 1923 C C . ILE A 1 235 ? -12.955 -15.876 -1.506 1.00 21.93 253 ILE A C 1
ATOM 1924 O O . ILE A 1 235 ? -12.495 -14.964 -0.799 1.00 21.17 253 ILE A O 1
ATOM 1929 N N . THR A 1 236 ? -14.194 -16.356 -1.422 1.00 21.68 254 THR A N 1
ATOM 1930 C CA . THR A 1 236 ? -15.212 -15.893 -0.449 1.00 20.86 254 THR A CA 1
ATOM 1931 C C . THR A 1 236 ? -16.245 -16.991 -0.273 1.00 20.71 254 THR A C 1
ATOM 1932 O O . THR A 1 236 ? -16.495 -17.756 -1.197 1.00 22.97 254 THR A O 1
ATOM 1936 N N . PRO A 1 237 ? -16.848 -17.160 0.922 1.00 21.36 255 PRO A N 1
ATOM 1937 C CA . PRO A 1 237 ? -17.808 -18.247 1.115 1.00 21.69 255 PRO A CA 1
ATOM 1938 C C . PRO A 1 237 ? -18.891 -18.220 0.027 1.00 22.26 255 PRO A C 1
ATOM 1939 O O . PRO A 1 237 ? -19.309 -17.138 -0.372 1.00 24.72 255 PRO A O 1
ATOM 1943 N N . THR A 1 238 ? -19.291 -19.403 -0.442 1.00 23.38 256 THR A N 1
ATOM 1944 C CA . THR A 1 238 ? -20.480 -19.603 -1.302 1.00 24.42 256 THR A CA 1
ATOM 1945 C C . THR A 1 238 ? -21.696 -19.702 -0.389 1.00 26.75 256 THR A C 1
ATOM 1946 O O . THR A 1 238 ? -21.499 -19.856 0.826 1.00 24.32 256 THR A O 1
ATOM 1950 N N . ASP A 1 239 ? -22.894 -19.681 -0.975 1.00 31.69 257 ASP A N 1
ATOM 1951 C CA . ASP A 1 239 ? -24.185 -19.839 -0.258 1.00 33.74 257 ASP A CA 1
ATOM 1952 C C . ASP A 1 239 ? -24.235 -21.209 0.445 1.00 32.78 257 ASP A C 1
ATOM 1953 O O . ASP A 1 239 ? -24.691 -21.259 1.592 1.00 32.19 257 ASP A O 1
ATOM 1958 N N . ASP A 1 240 ? -23.799 -22.286 -0.209 1.00 31.32 258 ASP A N 1
ATOM 1959 C CA . ASP A 1 240 ? -23.928 -23.669 0.332 1.00 33.54 258 ASP A CA 1
ATOM 1960 C C . ASP A 1 240 ? -22.972 -23.841 1.526 1.00 30.68 258 ASP A C 1
ATOM 1961 O O . ASP A 1 240 ? -23.369 -24.499 2.518 1.00 28.97 258 ASP A O 1
ATOM 1966 N N . GLU A 1 241 ? -21.777 -23.247 1.430 1.00 28.33 259 GLU A N 1
ATOM 1967 C CA . GLU A 1 241 ? -20.743 -23.178 2.502 1.00 25.44 259 GLU A CA 1
ATOM 1968 C C . GLU A 1 241 ? -21.346 -22.467 3.714 1.00 23.13 259 GLU A C 1
ATOM 1969 O O . GLU A 1 241 ? -21.334 -23.052 4.810 1.00 21.14 259 GLU A O 1
ATOM 1975 N N . LEU A 1 242 ? -21.960 -21.302 3.512 1.00 23.12 260 LEU A N 1
ATOM 1976 C CA . LEU A 1 242 ? -22.545 -20.520 4.633 1.00 23.72 260 LEU A CA 1
ATOM 1977 C C . LEU A 1 242 ? -23.644 -21.330 5.315 1.00 24.30 260 LEU A C 1
ATOM 1978 O O . LEU A 1 242 ? -23.852 -21.093 6.501 1.00 23.59 260 LEU A O 1
ATOM 1983 N N . LEU A 1 243 ? -24.275 -22.271 4.603 1.00 27.40 261 LEU A N 1
ATOM 1984 C CA . LEU A 1 243 ? -25.456 -23.048 5.082 1.00 27.79 261 LEU A CA 1
ATOM 1985 C C . LEU A 1 243 ? -25.035 -24.385 5.693 1.00 24.93 261 LEU A C 1
ATOM 1986 O O . LEU A 1 243 ? -25.847 -24.975 6.403 1.00 27.41 261 LEU A O 1
ATOM 1991 N N . ASP A 1 244 ? -23.832 -24.847 5.379 1.00 24.13 262 ASP A N 1
ATOM 1992 C CA . ASP A 1 244 ? -23.227 -26.125 5.842 1.00 23.98 262 ASP A CA 1
ATOM 1993 C C . ASP A 1 244 ? -22.893 -26.018 7.346 1.00 26.53 262 ASP A C 1
ATOM 1994 O O . ASP A 1 244 ? -21.854 -25.379 7.698 1.00 25.37 262 ASP A O 1
ATOM 1999 N N . GLU A 1 245 ? -23.737 -26.605 8.200 1.00 25.63 263 GLU A N 1
ATOM 2000 C CA . GLU A 1 245 ? -23.675 -26.500 9.686 1.00 25.77 263 GLU A CA 1
ATOM 2001 C C . GLU A 1 245 ? -22.405 -27.176 10.196 1.00 24.48 263 GLU A C 1
ATOM 2002 O O . GLU A 1 245 ? -22.058 -26.963 11.355 1.00 25.26 263 GLU A O 1
ATOM 2008 N N . THR A 1 246 ? -21.728 -27.929 9.333 1.00 24.13 264 THR A N 1
ATOM 2009 C CA . THR A 1 246 ? -20.447 -28.639 9.591 1.00 23.51 264 THR A CA 1
ATOM 2010 C C . THR A 1 246 ? -19.246 -27.674 9.618 1.00 21.56 264 THR A C 1
ATOM 2011 O O . THR A 1 246 ? -18.188 -28.058 10.175 1.00 24.09 264 THR A O 1
ATOM 2015 N N . ILE A 1 247 ? -19.334 -26.507 8.990 1.00 19.12 265 ILE A N 1
ATOM 2016 C CA . ILE A 1 247 ? -18.150 -25.626 8.761 1.00 18.70 265 ILE A CA 1
ATOM 2017 C C . ILE A 1 247 ? -18.470 -24.143 9.002 1.00 17.46 265 ILE A C 1
ATOM 2018 O O . ILE A 1 247 ? -17.528 -23.340 8.953 1.00 18.55 265 ILE A O 1
ATOM 2023 N N . ASN A 1 248 ? -19.713 -23.759 9.262 1.00 16.34 266 ASN A N 1
ATOM 2024 C CA . ASN A 1 248 ? -20.125 -22.338 9.102 1.00 16.01 266 ASN A CA 1
ATOM 2025 C C . ASN A 1 248 ? -19.960 -21.549 10.419 1.00 14.39 266 ASN A C 1
ATOM 2026 O O . ASN A 1 248 ? -20.234 -20.332 10.387 1.00 14.68 266 ASN A O 1
ATOM 2031 N N . THR A 1 249 ? -19.461 -22.168 11.492 1.00 12.73 267 THR A N 1
ATOM 2032 C CA . THR A 1 249 ? -19.460 -21.579 12.863 1.00 12.43 267 THR A CA 1
ATOM 2033 C C . THR A 1 249 ? -18.071 -21.665 13.500 1.00 12.64 267 THR A C 1
ATOM 2034 O O . THR A 1 249 ? -17.397 -22.741 13.442 1.00 12.81 267 THR A O 1
ATOM 2038 N N . MET A 1 250 ? -17.651 -20.548 14.088 1.00 12.02 268 MET A N 1
ATOM 2039 C CA . MET A 1 250 ? -16.460 -20.453 14.959 1.00 11.12 268 MET A CA 1
ATOM 2040 C C . MET A 1 250 ? -16.946 -20.465 16.426 1.00 11.14 268 MET A C 1
ATOM 2041 O O . MET A 1 250 ? -17.845 -19.667 16.788 1.00 10.51 268 MET A O 1
ATOM 2046 N N . TYR A 1 251 ? -16.415 -21.403 17.213 1.00 11.00 269 TYR A N 1
ATOM 2047 C CA . TYR A 1 251 ? -16.830 -21.695 18.610 1.00 11.40 269 TYR A CA 1
ATOM 2048 C C . TYR A 1 251 ? -15.725 -21.211 19.545 1.00 11.00 269 TYR A C 1
ATOM 2049 O O . TYR A 1 251 ? -14.543 -21.574 19.358 1.00 9.81 269 TYR A O 1
ATOM 2058 N N . VAL A 1 252 ? -16.120 -20.432 20.542 1.00 10.94 270 VAL A N 1
ATOM 2059 C CA . VAL A 1 252 ? -15.212 -19.923 21.602 1.00 10.95 270 VAL A CA 1
ATOM 2060 C C . VAL A 1 252 ? -15.667 -20.476 22.948 1.00 10.93 270 VAL A C 1
ATOM 2061 O O . VAL A 1 252 ? -16.656 -19.976 23.479 1.00 11.90 270 VAL A O 1
ATOM 2065 N N . ASP A 1 253 ? -14.921 -21.416 23.499 1.00 10.85 271 ASP A N 1
ATOM 2066 C CA . ASP A 1 253 ? -15.306 -22.096 24.756 1.00 11.24 271 ASP A CA 1
ATOM 2067 C C . ASP A 1 253 ? -15.061 -21.118 25.893 1.00 10.75 271 ASP A C 1
ATOM 2068 O O . ASP A 1 253 ? -15.902 -21.007 26.774 1.00 11.89 271 ASP A O 1
ATOM 2073 N N . TRP A 1 254 ? -13.926 -20.430 25.849 1.00 10.41 272 TRP A N 1
ATOM 2074 C CA . TRP A 1 254 ? -13.578 -19.410 26.858 1.00 10.09 272 TRP A CA 1
ATOM 2075 C C . TRP A 1 254 ? -12.560 -18.432 26.291 1.00 10.19 272 TRP A C 1
ATOM 2076 O O . TRP A 1 254 ? -11.921 -18.752 25.246 1.00 11.21 272 TRP A O 1
ATOM 2087 N N . VAL A 1 255 ? -12.483 -17.261 26.915 1.00 10.18 273 VAL A N 1
ATOM 2088 C CA . VAL A 1 255 ? -11.355 -16.305 26.758 1.00 10.17 273 VAL A CA 1
ATOM 2089 C C . VAL A 1 255 ? -10.859 -15.886 28.142 1.00 10.43 273 VAL A C 1
ATOM 2090 O O . VAL A 1 255 ? -11.668 -15.801 29.086 1.00 10.90 273 VAL A O 1
ATOM 2094 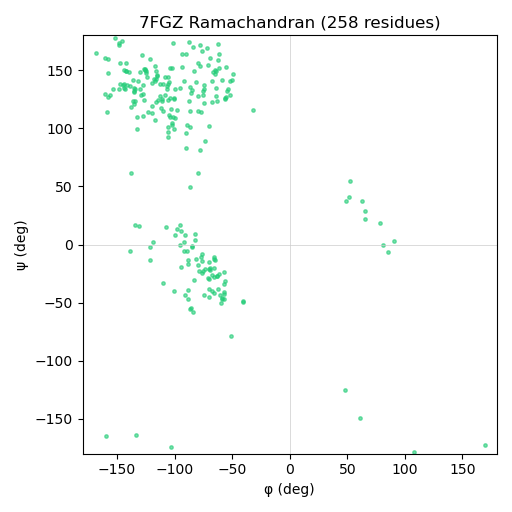N N . ARG A 1 256 ? -9.570 -15.611 28.260 1.00 11.07 274 ARG A N 1
ATOM 2095 C CA . ARG A 1 256 ? -9.003 -15.175 29.555 1.00 11.99 274 ARG A CA 1
ATOM 2096 C C . ARG A 1 256 ? -7.922 -14.145 29.311 1.00 12.35 274 ARG A C 1
ATOM 2097 O O . ARG A 1 256 ? -7.308 -14.128 28.202 1.00 11.90 274 ARG A O 1
ATOM 2105 N N . VAL A 1 257 ? -7.807 -13.272 30.294 1.00 13.12 275 VAL A N 1
ATOM 2106 C CA . VAL A 1 257 ? -6.762 -12.226 30.388 1.00 14.66 275 VAL A CA 1
ATOM 2107 C C . VAL A 1 257 ? -6.246 -12.209 31.827 1.00 16.05 275 VAL A C 1
ATOM 2108 O O . VAL A 1 257 ? -7.054 -12.018 32.754 1.00 16.15 275 VAL A O 1
ATOM 2112 N N . TYR A 1 258 ? -4.934 -12.381 31.997 1.00 17.93 276 TYR A N 1
ATOM 2113 C CA . TYR A 1 258 ? -4.264 -12.456 33.320 1.00 17.94 276 TYR A CA 1
ATOM 2114 C C . TYR A 1 258 ? -3.328 -11.264 33.419 1.00 17.28 276 TYR A C 1
ATOM 2115 O O . TYR A 1 258 ? -2.875 -10.776 32.360 1.00 15.73 276 TYR A O 1
ATOM 2124 N N . LYS A 1 259 ? -3.133 -10.797 34.646 1.00 17.07 277 LYS A N 1
ATOM 2125 C CA . LYS A 1 259 ? -2.285 -9.648 35.025 1.00 18.73 277 LYS A CA 1
ATOM 2126 C C . LYS A 1 259 ? -1.321 -10.113 36.107 1.00 21.16 277 LYS A C 1
ATOM 2127 O O . LYS A 1 259 ? -1.654 -10.985 36.894 1.00 19.74 277 LYS A O 1
ATOM 2133 N N . PRO A 1 260 ? -0.113 -9.541 36.237 1.00 26.74 278 PRO A N 1
ATOM 2134 C CA . PRO A 1 260 ? 0.738 -9.861 37.385 1.00 31.16 278 PRO A CA 1
ATOM 2135 C C . PRO A 1 260 ? 0.066 -9.462 38.713 1.00 34.70 278 PRO A C 1
ATOM 2136 O O . PRO A 1 260 ? -0.747 -8.554 38.701 1.00 35.31 278 PRO A O 1
ATOM 2140 N N . LYS A 1 261 ? 0.399 -10.171 39.802 1.00 40.11 279 LYS A N 1
ATOM 2141 C CA . LYS A 1 261 ? -0.169 -9.988 41.173 1.00 43.86 279 LYS A CA 1
ATOM 2142 C C . LYS A 1 261 ? 0.687 -9.011 41.991 1.00 41.94 279 LYS A C 1
ATOM 2143 O O . LYS A 1 261 ? 1.044 -7.920 41.556 1.00 39.32 279 LYS A O 1
#

Nearest PDB structures (foldseek):
  7fgz-assembly1_A  TM=1.004E+00  e=1.767E-56  Aquimarina sp.
  3wz1-assembly1_A  TM=9.262E-01  e=3.545E-28  Microbulbifer thermotolerans
  1o4z-assembly1_A  TM=9.054E-01  e=5.913E-27  Zobellia galactanivorans
  4atf-assembly1_A  TM=9.135E-01  e=1.884E-26  Zobellia galactanivorans
  1urx-assembly1_A  TM=9.082E-01  e=1.182E-24  Zobellia galactanivorans